Protein AF-X1NW02-F1 (afdb_monomer_lite)

Secondary structure (DSSP, 8-state):
-EEEETTHHHHHHHH-HHHHHHHHHHHHHHHHHHS-TT-EEEE-SSSEEEEE--S--HHHHHHHHHHHHHHHHTS--EETTEE----EEEEE----SSS-S-HHHHHHHHHHHHHHHHHTTSSSEEEGGGS-TTTTSSSHHHHHHHHHHHHHHHHHHHHHHHHHHHHHHHHHHHHTT-HHHHHHHHHHHHHHHHHHHHHHHHTT----

Sequence (208 aa):
MMFDIDHFKNVNDNYGHLSGDKVLQQVGKILNENIYPLDVAARYGGEEFVVLVPGMPVEIAGQRAEKLRQILDNYNWEIANQPISVTCSVGVTVFDGSDTTDPYELIRRADNALYAAKHRGRNRVVLYDQLDPDEHVQEHQNENFHELQTKISSLASRIKIQTIGTITAFAKAIAAKDSYLARHAENVRVYVTEIAKADRGLAGSGRT

Structure (mmCIF, N/CA/C/O backbone):
data_AF-X1NW02-F1
#
_entry.id   AF-X1NW02-F1
#
loop_
_atom_site.group_PDB
_atom_site.id
_atom_site.type_symbol
_atom_site.label_atom_id
_atom_site.label_alt_id
_atom_site.label_comp_id
_atom_site.label_asym_id
_atom_site.label_entity_id
_atom_site.label_seq_id
_atom_site.pdbx_PDB_ins_code
_atom_site.Cartn_x
_atom_site.Cartn_y
_atom_site.Cartn_z
_atom_site.occupancy
_atom_site.B_iso_or_equiv
_atom_site.auth_seq_id
_atom_site.auth_comp_id
_atom_site.auth_asym_id
_atom_site.auth_atom_id
_atom_site.pdbx_PDB_model_num
ATOM 1 N N . MET A 1 1 ? 5.527 -2.442 -6.609 1.00 91.56 1 MET A N 1
ATOM 2 C CA . MET A 1 1 ? 4.060 -2.437 -6.404 1.00 91.56 1 MET A CA 1
ATOM 3 C C . MET A 1 1 ? 3.705 -1.353 -5.404 1.00 91.56 1 MET A C 1
ATOM 5 O O . MET A 1 1 ? 4.452 -1.176 -4.447 1.00 91.56 1 MET A O 1
ATOM 9 N N . MET A 1 2 ? 2.624 -0.620 -5.656 1.00 93.31 2 MET A N 1
ATOM 10 C CA . MET A 1 2 ? 2.152 0.494 -4.836 1.00 93.31 2 MET A CA 1
ATOM 11 C C . MET A 1 2 ? 0.771 0.174 -4.275 1.00 93.31 2 MET A C 1
ATOM 13 O O . MET A 1 2 ? -0.104 -0.262 -5.012 1.00 93.31 2 MET A O 1
ATOM 17 N N . PHE A 1 3 ? 0.612 0.354 -2.973 1.00 96.75 3 PHE A N 1
ATOM 18 C CA . PHE A 1 3 ? -0.579 0.070 -2.188 1.00 96.75 3 PHE A CA 1
ATOM 19 C C . PHE A 1 3 ? -1.131 1.378 -1.644 1.00 96.75 3 PHE A C 1
ATOM 21 O O . PHE A 1 3 ? -0.362 2.209 -1.163 1.00 96.75 3 PHE A O 1
ATOM 28 N N . ASP A 1 4 ? -2.448 1.500 -1.615 1.00 97.50 4 ASP A N 1
ATOM 29 C CA . ASP A 1 4 ? -3.144 2.590 -0.943 1.00 97.50 4 ASP A CA 1
ATOM 30 C C . ASP A 1 4 ? -4.348 2.042 -0.182 1.00 97.50 4 ASP A C 1
ATOM 32 O O . ASP A 1 4 ? -5.069 1.170 -0.679 1.00 97.50 4 ASP A O 1
ATOM 36 N N . ILE A 1 5 ? -4.510 2.504 1.058 1.00 97.81 5 ILE A N 1
ATOM 37 C CA . ILE A 1 5 ? -5.591 2.062 1.935 1.00 97.81 5 ILE A CA 1
ATOM 38 C C . ILE A 1 5 ? -6.901 2.710 1.488 1.00 97.81 5 ILE A C 1
ATOM 40 O O . ILE A 1 5 ? -7.101 3.921 1.595 1.00 97.81 5 ILE A O 1
ATOM 44 N N . ASP A 1 6 ? -7.849 1.874 1.079 1.00 97.25 6 ASP A N 1
ATOM 45 C CA . ASP A 1 6 ? -9.124 2.328 0.557 1.00 97.25 6 ASP A CA 1
ATOM 46 C C . ASP A 1 6 ? -9.931 3.050 1.641 1.00 97.25 6 ASP A C 1
ATOM 48 O O . ASP A 1 6 ? -10.154 2.544 2.743 1.00 97.25 6 ASP A O 1
ATOM 52 N N . HIS A 1 7 ? -10.414 4.248 1.304 1.00 95.62 7 HIS A N 1
ATOM 53 C CA . HIS A 1 7 ? -11.250 5.065 2.184 1.00 95.62 7 HIS A CA 1
ATOM 54 C C . HIS A 1 7 ? -10.606 5.387 3.548 1.00 95.62 7 HIS A C 1
ATOM 56 O O . HIS A 1 7 ? -11.323 5.588 4.530 1.00 95.62 7 HIS A O 1
ATOM 62 N N . PHE A 1 8 ? -9.275 5.507 3.630 1.00 95.75 8 PHE A N 1
ATOM 63 C CA . PHE A 1 8 ? -8.582 5.787 4.894 1.00 95.75 8 PHE A CA 1
ATOM 64 C C . PHE A 1 8 ? -9.053 7.077 5.584 1.00 95.75 8 PHE A C 1
ATOM 66 O O . PHE A 1 8 ? -9.170 7.135 6.811 1.00 95.75 8 PHE A O 1
ATOM 73 N N . LYS A 1 9 ? -9.431 8.102 4.810 1.00 91.88 9 LYS A N 1
ATOM 74 C CA . LYS A 1 9 ? -10.081 9.301 5.354 1.00 91.88 9 LYS A CA 1
ATOM 75 C C . LYS A 1 9 ? -11.335 8.972 6.176 1.00 91.88 9 LYS A C 1
ATOM 77 O O . LYS A 1 9 ? -11.488 9.520 7.259 1.00 91.88 9 LYS A O 1
ATOM 82 N N . ASN A 1 10 ? -12.176 8.036 5.731 1.00 93.75 10 ASN A N 1
ATOM 83 C CA . ASN A 1 10 ? -13.371 7.630 6.478 1.00 93.75 10 ASN A CA 1
ATOM 84 C C . ASN A 1 10 ? -13.003 6.970 7.813 1.00 93.75 10 ASN A C 1
ATOM 86 O O . ASN A 1 10 ? -13.714 7.145 8.799 1.00 93.75 10 ASN A O 1
ATOM 90 N N . VAL A 1 11 ? -11.886 6.237 7.872 1.00 93.19 11 VAL A N 1
ATOM 91 C CA . VAL A 1 11 ? -11.376 5.685 9.135 1.00 93.19 11 VAL A CA 1
ATOM 92 C C . VAL A 1 11 ? -11.002 6.821 10.092 1.00 93.19 11 VAL A C 1
ATOM 94 O O . VAL A 1 11 ? -11.404 6.805 11.254 1.00 93.19 11 VAL A O 1
ATOM 97 N N . ASN A 1 12 ? -10.288 7.838 9.606 1.00 91.81 12 ASN A N 1
ATOM 98 C CA . ASN A 1 12 ? -9.934 9.006 10.417 1.00 91.81 12 ASN A CA 1
ATOM 99 C C . ASN A 1 12 ? -11.160 9.808 10.861 1.00 91.81 12 ASN A C 1
ATOM 101 O O . ASN A 1 12 ? -11.239 10.193 12.026 1.00 91.81 12 ASN A O 1
ATOM 105 N N . ASP A 1 13 ? -12.108 10.042 9.959 1.00 94.44 13 ASP A N 1
ATOM 106 C CA . ASP A 1 13 ? -13.289 10.860 10.229 1.00 94.44 13 ASP A CA 1
ATOM 107 C C . ASP A 1 13 ? -14.228 10.170 11.238 1.00 94.44 13 ASP A C 1
ATOM 109 O O . ASP A 1 13 ? -14.788 10.834 12.109 1.00 94.44 13 ASP A O 1
ATOM 113 N N . ASN A 1 14 ? -14.347 8.836 11.184 1.00 93.75 14 ASN A N 1
ATOM 114 C CA . ASN A 1 14 ? -15.226 8.068 12.075 1.00 93.75 14 ASN A CA 1
ATOM 115 C C . ASN A 1 14 ? -14.577 7.688 13.416 1.00 93.75 14 ASN A C 1
ATOM 117 O O . ASN A 1 14 ? -15.273 7.605 14.427 1.00 93.75 14 ASN A O 1
ATOM 121 N N . TYR A 1 15 ? -13.262 7.440 13.441 1.00 93.25 15 TYR A N 1
ATOM 122 C CA . TYR A 1 15 ? -12.576 6.872 14.613 1.00 93.25 15 TYR A CA 1
ATOM 123 C C . TYR A 1 15 ? -11.425 7.734 15.152 1.00 93.25 15 TYR A C 1
ATOM 125 O O . TYR A 1 15 ? -10.808 7.384 16.163 1.00 93.25 15 TYR A O 1
ATOM 133 N N . GLY A 1 16 ? -11.131 8.863 14.507 1.00 93.44 16 GLY A N 1
ATOM 134 C CA . GLY A 1 16 ? -10.068 9.793 14.873 1.00 93.44 16 GLY A CA 1
ATOM 135 C C . GLY A 1 16 ? -8.675 9.382 14.381 1.00 93.44 16 GLY A C 1
ATOM 136 O O . GLY A 1 16 ? -8.376 8.211 14.153 1.00 93.44 16 GLY A O 1
ATOM 137 N N . HIS A 1 17 ? -7.776 10.365 14.284 1.00 93.19 17 HIS A N 1
ATOM 138 C CA . HIS A 1 17 ? -6.418 10.171 13.756 1.00 93.19 17 HIS A CA 1
ATOM 139 C C . HIS A 1 17 ? -5.574 9.147 14.524 1.00 93.19 17 HIS A C 1
ATOM 141 O O . HIS A 1 17 ? -4.812 8.411 13.911 1.00 93.19 17 HIS A O 1
ATOM 147 N N . LEU A 1 18 ? -5.744 9.029 15.847 1.00 92.25 18 LEU A N 1
ATOM 148 C CA . LEU A 1 18 ? -5.035 8.010 16.635 1.00 92.25 18 LEU A CA 1
ATOM 149 C C . LEU A 1 18 ? -5.409 6.583 16.209 1.00 92.25 18 LEU A C 1
ATOM 151 O O . LEU A 1 18 ? -4.597 5.665 16.313 1.00 92.25 18 LEU A O 1
ATOM 155 N N . SER A 1 19 ? -6.643 6.390 15.752 1.00 93.56 19 SER A N 1
ATOM 156 C CA . SER A 1 19 ? -7.126 5.113 15.234 1.00 93.56 19 SER A CA 1
ATOM 157 C C . SER A 1 19 ? -6.591 4.861 13.825 1.00 93.56 19 SER A C 1
ATOM 159 O O . SER A 1 19 ? -6.129 3.758 13.542 1.00 93.56 19 SER A O 1
ATOM 161 N N . GLY A 1 20 ? -6.552 5.895 12.979 1.00 94.62 20 GLY A N 1
ATOM 162 C CA . GLY A 1 20 ? -5.877 5.834 11.682 1.00 94.62 20 GLY A CA 1
ATOM 163 C C . GLY A 1 20 ? -4.392 5.477 11.804 1.00 94.62 20 GLY A C 1
ATOM 164 O O . GLY A 1 20 ? -3.911 4.604 11.086 1.00 94.62 20 GLY A O 1
ATOM 165 N N . ASP A 1 21 ? -3.676 6.061 12.766 1.00 95.31 21 ASP A N 1
ATOM 166 C CA . ASP A 1 21 ? -2.268 5.740 13.031 1.00 95.31 21 ASP A CA 1
ATOM 167 C C . ASP A 1 21 ? -2.069 4.264 13.395 1.00 95.31 21 ASP A C 1
ATOM 169 O O . ASP A 1 21 ? -1.121 3.632 12.925 1.00 95.31 21 ASP A O 1
ATOM 173 N N . LYS A 1 22 ? -2.980 3.682 14.188 1.00 95.50 22 LYS A N 1
ATOM 174 C CA . LYS A 1 22 ? -2.953 2.246 14.507 1.00 95.50 22 LYS A CA 1
ATOM 175 C C . LYS A 1 22 ? -3.164 1.385 13.267 1.00 95.50 22 LYS A C 1
ATOM 177 O O . LYS A 1 22 ? -2.459 0.392 13.103 1.00 95.50 22 LYS A O 1
ATOM 182 N N . VAL A 1 23 ? -4.090 1.773 12.388 1.00 96.56 23 VAL A N 1
ATOM 183 C CA . VAL A 1 23 ? -4.302 1.077 11.112 1.00 96.56 23 VAL A CA 1
ATOM 184 C C . VAL A 1 23 ? -3.028 1.119 10.275 1.00 96.56 23 VAL A C 1
ATOM 186 O O . VAL A 1 23 ? -2.551 0.070 9.860 1.00 96.56 23 VAL A O 1
ATOM 189 N N . LEU A 1 24 ? -2.406 2.288 10.109 1.00 97.12 24 LEU A N 1
ATOM 190 C CA . LEU A 1 24 ? -1.163 2.436 9.344 1.00 97.12 24 LEU A CA 1
ATOM 191 C C . LEU A 1 24 ? -0.010 1.597 9.910 1.00 97.12 24 LEU A C 1
ATOM 193 O O . LEU A 1 24 ? 0.722 0.960 9.153 1.00 97.12 24 LEU A O 1
ATOM 197 N N . GLN A 1 25 ? 0.152 1.581 11.236 1.00 96.56 25 GLN A N 1
ATOM 198 C CA . GLN A 1 25 ? 1.153 0.746 11.906 1.00 96.56 25 GLN A CA 1
ATOM 199 C C . GLN A 1 25 ? 0.907 -0.739 11.640 1.00 96.56 25 GLN A C 1
ATOM 201 O O . GLN A 1 25 ? 1.844 -1.478 11.335 1.00 96.56 25 GLN A O 1
ATOM 206 N N . GLN A 1 26 ? -0.352 -1.170 11.722 1.00 97.75 26 GLN A N 1
ATOM 207 C CA . GLN A 1 26 ? -0.719 -2.562 11.521 1.00 97.75 26 GLN A CA 1
ATOM 208 C C . GLN A 1 26 ? -0.597 -2.984 10.051 1.00 97.75 26 GLN A C 1
ATOM 210 O O . GLN A 1 26 ? -0.076 -4.064 9.791 1.00 97.75 26 GLN A O 1
ATOM 215 N N . VAL A 1 27 ? -0.970 -2.131 9.091 1.00 97.69 27 VAL A N 1
ATOM 216 C CA . VAL A 1 27 ? -0.716 -2.363 7.657 1.00 97.69 27 VAL A CA 1
ATOM 217 C C . VAL A 1 27 ? 0.780 -2.530 7.409 1.00 97.69 27 VAL A C 1
ATOM 219 O O . VAL A 1 27 ? 1.195 -3.524 6.817 1.00 97.69 27 VAL A O 1
ATOM 222 N N . GLY A 1 28 ? 1.606 -1.609 7.916 1.00 95.50 28 GLY A N 1
ATOM 223 C CA . GLY A 1 28 ? 3.060 -1.695 7.772 1.00 95.50 28 GLY A CA 1
ATOM 224 C C . GLY A 1 28 ? 3.633 -2.990 8.353 1.00 95.50 28 GLY A C 1
ATOM 225 O O . GLY A 1 28 ? 4.467 -3.634 7.718 1.00 95.50 28 GLY A O 1
ATOM 226 N N . LYS A 1 29 ? 3.142 -3.414 9.524 1.00 97.44 29 LYS A N 1
ATOM 227 C CA . LYS A 1 29 ? 3.520 -4.686 10.150 1.00 97.44 29 LYS A CA 1
ATOM 228 C C . LYS A 1 29 ? 3.118 -5.888 9.292 1.00 97.44 29 LYS A C 1
ATOM 230 O O . LYS A 1 29 ? 3.966 -6.730 9.019 1.00 97.44 29 LYS A O 1
ATOM 235 N N . ILE A 1 30 ? 1.866 -5.941 8.836 1.00 97.56 30 ILE A N 1
ATOM 236 C CA . ILE A 1 30 ? 1.350 -7.025 7.989 1.00 97.56 30 ILE A CA 1
ATOM 237 C C . ILE A 1 30 ? 2.175 -7.137 6.708 1.00 97.56 30 ILE A C 1
ATOM 239 O O . ILE A 1 30 ? 2.604 -8.235 6.361 1.00 97.56 30 ILE A O 1
ATOM 243 N N . LEU A 1 31 ? 2.436 -6.022 6.023 1.00 95.69 31 LEU A N 1
ATOM 244 C CA . LEU A 1 31 ? 3.259 -6.030 4.817 1.00 95.69 31 LEU A CA 1
ATOM 245 C C . LEU A 1 31 ? 4.664 -6.556 5.126 1.00 95.69 31 LEU A C 1
ATOM 247 O O . LEU A 1 31 ? 5.124 -7.475 4.459 1.00 95.69 31 LEU A O 1
ATOM 251 N N . ASN A 1 32 ? 5.310 -6.045 6.174 1.00 94.31 32 ASN A N 1
ATOM 252 C CA . ASN A 1 32 ? 6.666 -6.448 6.541 1.00 94.31 32 ASN A CA 1
ATOM 253 C C . ASN A 1 32 ? 6.778 -7.932 6.953 1.00 94.31 32 ASN A C 1
ATOM 255 O O . ASN A 1 32 ? 7.787 -8.570 6.677 1.00 94.31 32 ASN A O 1
ATOM 259 N N . GLU A 1 33 ? 5.750 -8.498 7.589 1.00 96.75 33 GLU A N 1
ATOM 260 C CA . GLU A 1 33 ? 5.712 -9.915 7.989 1.00 96.75 33 GLU A CA 1
ATOM 261 C C . GLU A 1 33 ? 5.416 -10.873 6.822 1.00 96.75 33 GLU A C 1
ATOM 263 O O . GLU A 1 33 ? 5.670 -12.071 6.936 1.00 96.75 33 GLU A O 1
ATOM 268 N N . ASN A 1 34 ? 4.888 -10.365 5.702 1.00 96.38 34 ASN A N 1
ATOM 269 C CA . ASN A 1 34 ? 4.436 -11.180 4.568 1.00 96.38 34 ASN A CA 1
ATOM 270 C C . ASN A 1 34 ? 5.262 -10.992 3.284 1.00 96.38 34 ASN A C 1
ATOM 272 O O . ASN A 1 34 ? 4.926 -11.562 2.239 1.00 96.38 34 ASN A O 1
ATOM 276 N N . ILE A 1 35 ? 6.352 -10.230 3.354 1.00 91.12 35 ILE A N 1
ATOM 277 C CA . ILE A 1 35 ? 7.350 -10.114 2.286 1.00 91.12 35 ILE A CA 1
ATOM 278 C C . ILE A 1 35 ? 8.538 -11.062 2.522 1.00 91.12 35 ILE A C 1
ATOM 280 O O . ILE A 1 35 ? 8.739 -11.583 3.618 1.00 91.12 35 ILE A O 1
ATOM 284 N N . TYR A 1 36 ? 9.325 -11.327 1.479 1.00 88.12 36 TYR A N 1
ATOM 285 C CA . TYR A 1 36 ? 10.548 -12.127 1.573 1.00 88.12 36 TYR A CA 1
ATOM 286 C C . TYR A 1 36 ? 11.739 -11.282 2.048 1.00 88.12 36 TYR A C 1
ATOM 288 O O . TYR A 1 36 ? 11.722 -10.065 1.892 1.00 88.12 36 TYR A O 1
ATOM 296 N N . PRO A 1 37 ? 12.826 -11.910 2.543 1.00 84.06 37 PRO A N 1
ATOM 297 C CA . PRO A 1 37 ? 14.004 -11.188 3.038 1.00 84.06 37 PRO A CA 1
ATOM 298 C C . PRO A 1 37 ? 14.691 -10.245 2.037 1.00 84.06 37 PRO A C 1
ATOM 300 O O . PRO A 1 37 ? 15.409 -9.345 2.457 1.00 84.06 37 PRO A O 1
ATOM 303 N N . LEU A 1 38 ? 14.524 -10.474 0.729 1.00 79.94 38 LEU A N 1
ATOM 304 C CA . LEU A 1 38 ? 15.096 -9.633 -0.333 1.00 79.94 38 LEU A CA 1
ATOM 305 C C . LEU A 1 38 ? 14.139 -8.541 -0.823 1.00 79.94 38 LEU A C 1
ATOM 307 O O . LEU A 1 38 ? 14.540 -7.691 -1.616 1.00 79.94 38 LEU A O 1
ATOM 311 N N . ASP A 1 39 ? 12.884 -8.578 -0.386 1.00 83.94 39 ASP A N 1
ATOM 312 C CA . ASP A 1 39 ? 11.918 -7.543 -0.710 1.00 83.94 39 ASP A CA 1
ATOM 313 C C . ASP A 1 39 ? 12.107 -6.347 0.228 1.00 83.94 39 ASP A C 1
ATOM 315 O O . ASP A 1 39 ? 12.600 -6.472 1.350 1.00 83.94 39 ASP A O 1
ATOM 319 N N . VAL A 1 40 ? 11.657 -5.175 -0.212 1.00 83.12 40 VAL A N 1
ATOM 320 C CA . VAL A 1 40 ? 11.688 -3.955 0.601 1.00 83.12 40 VAL A CA 1
ATOM 321 C C . VAL A 1 40 ? 10.292 -3.366 0.658 1.00 83.12 40 VAL A C 1
ATOM 323 O O . VAL A 1 40 ? 9.748 -2.999 -0.379 1.00 83.12 40 VAL A O 1
ATOM 326 N N . ALA A 1 41 ? 9.726 -3.238 1.857 1.00 83.62 41 ALA A N 1
ATOM 327 C CA . ALA A 1 41 ? 8.502 -2.480 2.097 1.00 83.62 41 ALA A CA 1
ATOM 328 C C . ALA A 1 41 ? 8.832 -1.103 2.688 1.00 83.62 41 ALA A C 1
ATOM 330 O O . ALA A 1 41 ? 9.654 -0.982 3.596 1.00 83.62 41 ALA A O 1
ATOM 331 N N . ALA A 1 42 ? 8.167 -0.063 2.194 1.00 83.25 42 ALA A N 1
ATOM 332 C CA . ALA A 1 42 ? 8.308 1.302 2.679 1.00 83.25 42 ALA A CA 1
ATOM 333 C C . ALA A 1 42 ? 6.955 2.018 2.680 1.00 83.25 42 ALA A C 1
ATOM 335 O O . ALA A 1 42 ? 6.089 1.743 1.853 1.00 83.25 42 ALA A O 1
ATOM 336 N N . ARG A 1 43 ? 6.785 2.977 3.592 1.00 88.12 43 ARG A N 1
ATOM 337 C CA . ARG A 1 43 ? 5.669 3.925 3.545 1.00 88.12 43 ARG A CA 1
ATOM 338 C C . ARG A 1 43 ? 6.068 5.086 2.637 1.00 88.12 43 ARG A C 1
ATOM 340 O O . ARG A 1 43 ? 7.022 5.793 2.953 1.00 88.12 43 ARG A O 1
ATOM 347 N N . TYR A 1 44 ? 5.370 5.239 1.518 1.00 81.44 44 TYR A N 1
ATOM 348 C CA . TYR A 1 44 ? 5.669 6.257 0.509 1.00 81.44 44 TYR A CA 1
ATOM 349 C C . TYR A 1 44 ? 4.994 7.590 0.843 1.00 81.44 44 TYR A C 1
ATOM 351 O O . TYR A 1 44 ? 5.634 8.640 0.805 1.00 81.44 44 TYR A O 1
ATOM 359 N N . GLY A 1 45 ? 3.730 7.528 1.267 1.00 81.88 45 GLY A N 1
ATOM 360 C CA . GLY A 1 45 ? 2.902 8.697 1.540 1.00 81.88 45 GLY A CA 1
ATOM 361 C C . GLY A 1 45 ? 2.126 8.612 2.853 1.00 81.88 45 GLY A C 1
ATOM 362 O O . GLY A 1 45 ? 2.511 7.932 3.811 1.00 81.88 45 GLY A O 1
ATOM 363 N N . GLY A 1 46 ? 1.016 9.352 2.914 1.00 82.94 46 GLY A N 1
ATOM 364 C CA . GLY A 1 46 ? 0.135 9.388 4.084 1.00 82.94 46 GLY A CA 1
ATOM 365 C C . GLY A 1 46 ? -0.498 8.025 4.360 1.00 82.94 46 GLY A C 1
ATOM 366 O O . GLY A 1 46 ? -0.322 7.478 5.444 1.00 82.94 46 GLY A O 1
ATOM 367 N N . GLU A 1 47 ? -1.161 7.453 3.365 1.00 90.00 47 GLU A N 1
ATOM 368 C CA . GLU A 1 47 ? -1.838 6.147 3.431 1.00 90.00 47 GLU A CA 1
ATOM 369 C C . GLU A 1 47 ? -1.290 5.139 2.411 1.00 90.00 47 GLU A C 1
ATOM 371 O O . GLU A 1 47 ? -1.853 4.064 2.216 1.00 90.00 47 GLU A O 1
ATOM 376 N N . GLU A 1 48 ? -0.151 5.477 1.806 1.00 88.81 48 GLU A N 1
ATOM 377 C CA . GLU A 1 48 ? 0.434 4.761 0.678 1.00 88.81 48 GLU A CA 1
ATOM 378 C C . GLU A 1 48 ? 1.696 3.997 1.082 1.00 88.81 48 GLU A C 1
ATOM 380 O O . GLU A 1 48 ? 2.581 4.518 1.776 1.00 88.81 48 GLU A O 1
ATOM 385 N N . PHE A 1 49 ? 1.814 2.771 0.583 1.00 91.31 49 PHE A N 1
ATOM 386 C CA . PHE A 1 49 ? 2.954 1.889 0.799 1.00 91.31 49 PHE A CA 1
ATOM 387 C C . PHE A 1 49 ? 3.502 1.399 -0.534 1.00 91.31 49 PHE A C 1
ATOM 389 O O . PHE A 1 49 ? 2.766 1.139 -1.477 1.00 91.31 49 PHE A O 1
ATOM 396 N N . VAL A 1 50 ? 4.811 1.213 -0.606 1.00 90.56 50 VAL A N 1
ATOM 397 C CA . VAL A 1 50 ? 5.477 0.607 -1.755 1.00 90.56 50 VAL A CA 1
ATOM 398 C C . VAL A 1 50 ? 6.168 -0.658 -1.290 1.00 90.56 50 VAL A C 1
ATOM 400 O O . VAL A 1 50 ? 6.814 -0.675 -0.243 1.00 90.56 50 VAL A O 1
ATOM 403 N N . VAL A 1 51 ? 6.054 -1.713 -2.092 1.00 87.12 51 VAL A N 1
ATOM 404 C CA . VAL A 1 51 ? 6.873 -2.912 -1.941 1.00 87.12 51 VAL A CA 1
ATOM 405 C C . VAL A 1 51 ? 7.666 -3.139 -3.225 1.00 87.12 51 VAL A C 1
ATOM 407 O O . VAL A 1 51 ? 7.104 -3.238 -4.323 1.00 87.12 51 VAL A O 1
ATOM 410 N N . LEU A 1 52 ? 8.986 -3.190 -3.078 1.00 85.44 52 LEU A N 1
ATOM 411 C CA . LEU A 1 52 ? 9.942 -3.522 -4.125 1.00 85.44 52 LEU A CA 1
ATOM 412 C C . LEU A 1 52 ? 10.277 -5.002 -4.031 1.00 85.44 52 LEU A C 1
ATOM 414 O O . LEU A 1 52 ? 10.612 -5.505 -2.960 1.00 85.44 52 LEU A O 1
ATOM 418 N N . VAL A 1 53 ? 10.175 -5.683 -5.165 1.00 82.88 53 VAL A N 1
ATOM 419 C CA . VAL A 1 53 ? 10.323 -7.130 -5.250 1.00 82.88 53 VAL A CA 1
ATOM 420 C C . VAL A 1 53 ? 11.270 -7.455 -6.402 1.00 82.88 53 VAL A C 1
ATOM 422 O O . VAL A 1 53 ? 10.903 -7.233 -7.557 1.00 82.88 53 VAL A O 1
ATOM 425 N N . PRO A 1 54 ? 12.489 -7.941 -6.122 1.00 80.56 54 PRO A N 1
ATOM 426 C CA . PRO A 1 54 ? 13.465 -8.220 -7.163 1.00 80.56 54 PRO A CA 1
ATOM 427 C C . PRO A 1 54 ? 13.201 -9.554 -7.874 1.00 80.56 54 PRO A C 1
ATOM 429 O O . PRO A 1 54 ? 12.767 -10.533 -7.269 1.00 80.56 54 PRO A O 1
ATOM 432 N N . GLY A 1 55 ? 13.559 -9.602 -9.160 1.00 78.38 55 GLY A N 1
ATOM 433 C CA . GLY A 1 55 ? 13.817 -10.854 -9.876 1.00 78.38 55 GLY A CA 1
ATOM 434 C C . GLY A 1 55 ? 12.589 -11.698 -10.214 1.00 78.38 55 GLY A C 1
ATOM 435 O O . GLY A 1 55 ? 12.664 -12.921 -10.112 1.00 78.38 55 GLY A O 1
ATOM 436 N N . MET A 1 56 ? 11.471 -11.085 -10.619 1.00 80.81 56 MET A N 1
ATOM 437 C CA . MET A 1 56 ? 10.310 -11.849 -11.088 1.00 80.81 56 MET A CA 1
ATOM 438 C C . MET A 1 56 ? 9.519 -11.188 -12.223 1.00 80.81 56 MET A C 1
ATOM 440 O O . MET A 1 56 ? 9.489 -9.960 -12.296 1.00 80.81 56 MET A O 1
ATOM 444 N N . PRO A 1 57 ? 8.848 -11.998 -13.070 1.00 86.12 57 PRO A N 1
ATOM 445 C CA . PRO A 1 57 ? 7.920 -11.514 -14.093 1.00 86.12 57 PRO A CA 1
ATOM 446 C C . PRO A 1 57 ? 6.675 -10.832 -13.512 1.00 86.12 57 PRO A C 1
ATOM 448 O O . PRO A 1 57 ? 6.313 -11.046 -12.348 1.00 86.12 57 PRO A O 1
ATOM 451 N N . VAL A 1 58 ? 5.984 -10.060 -14.354 1.00 86.81 58 VAL A N 1
ATOM 452 C CA . VAL A 1 58 ? 4.816 -9.247 -13.976 1.00 86.81 58 VAL A CA 1
ATOM 453 C C . VAL A 1 58 ? 3.646 -10.082 -13.461 1.00 86.81 58 VAL A C 1
ATOM 455 O O . VAL A 1 58 ? 2.992 -9.691 -12.496 1.00 86.81 58 VAL A O 1
ATOM 458 N N . GLU A 1 59 ? 3.429 -11.278 -14.004 1.00 88.69 59 GLU A N 1
ATOM 459 C CA . GLU A 1 59 ? 2.354 -12.178 -13.579 1.00 88.69 59 GLU A CA 1
ATOM 460 C C . GLU A 1 59 ? 2.586 -12.674 -12.150 1.00 88.69 59 GLU A C 1
ATOM 462 O O . GLU A 1 59 ? 1.666 -12.702 -11.330 1.00 88.69 59 GLU A O 1
ATOM 467 N N . ILE A 1 60 ? 3.835 -13.025 -11.829 1.00 91.25 60 ILE A N 1
ATOM 468 C CA . ILE A 1 60 ? 4.221 -13.465 -10.486 1.00 91.25 60 ILE A CA 1
ATOM 469 C C . ILE A 1 60 ? 4.145 -12.288 -9.513 1.00 91.25 60 ILE A C 1
ATOM 471 O O . ILE A 1 60 ? 3.602 -12.439 -8.419 1.00 91.25 60 ILE A O 1
ATOM 475 N N . ALA A 1 61 ? 4.607 -11.101 -9.916 1.00 90.38 61 ALA A N 1
ATOM 476 C CA . ALA A 1 61 ? 4.460 -9.888 -9.114 1.00 90.38 61 ALA A CA 1
ATOM 477 C C . ALA A 1 61 ? 2.981 -9.583 -8.808 1.00 90.38 61 ALA A C 1
ATOM 479 O O . ALA A 1 61 ? 2.642 -9.274 -7.664 1.00 90.38 61 ALA A O 1
ATOM 480 N N . GLY A 1 62 ? 2.091 -9.754 -9.791 1.00 94.88 62 GLY A N 1
ATOM 481 C CA . GLY A 1 62 ? 0.642 -9.630 -9.631 1.00 94.88 62 GLY A CA 1
ATOM 482 C C . GLY A 1 62 ? 0.058 -10.610 -8.617 1.00 94.88 62 GLY A C 1
ATOM 483 O O . GLY A 1 62 ? -0.684 -10.208 -7.724 1.00 94.88 62 GLY A O 1
ATOM 484 N N . GLN A 1 63 ? 0.441 -11.886 -8.690 1.00 95.50 63 GLN A N 1
ATOM 485 C CA . GLN A 1 63 ? 0.009 -12.898 -7.717 1.00 95.50 63 GLN A CA 1
ATOM 486 C C . GLN A 1 63 ? 0.481 -12.570 -6.295 1.00 95.50 63 GLN A C 1
ATOM 488 O O . GLN A 1 63 ? -0.266 -12.749 -5.330 1.00 95.50 63 GLN A O 1
ATOM 493 N N . ARG A 1 64 ? 1.713 -12.065 -6.146 1.00 94.94 64 ARG A N 1
ATOM 494 C CA . ARG A 1 64 ? 2.238 -11.634 -4.842 1.00 94.94 64 ARG A CA 1
ATOM 495 C C . ARG A 1 64 ? 1.473 -10.436 -4.290 1.00 94.94 64 ARG A C 1
ATOM 497 O O . ARG A 1 64 ? 1.133 -10.439 -3.108 1.00 94.94 64 ARG A O 1
ATOM 504 N N . ALA A 1 65 ? 1.181 -9.451 -5.135 1.00 96.62 65 ALA A N 1
ATOM 505 C CA . ALA A 1 65 ? 0.359 -8.303 -4.772 1.00 96.62 65 ALA A CA 1
ATOM 506 C C . ALA A 1 65 ? -1.045 -8.737 -4.325 1.00 96.62 65 ALA A C 1
ATOM 508 O O . ALA A 1 65 ? -1.514 -8.291 -3.281 1.00 96.62 65 ALA A O 1
ATOM 509 N N . GLU A 1 66 ? -1.680 -9.663 -5.051 1.00 98.12 66 GLU A N 1
ATOM 510 C CA . GLU A 1 66 ? -3.023 -10.154 -4.718 1.00 98.12 66 GLU A CA 1
ATOM 511 C C . GLU A 1 66 ? -3.030 -10.911 -3.391 1.00 98.12 66 GLU A C 1
ATOM 513 O O . GLU A 1 66 ? -3.920 -10.707 -2.570 1.00 98.12 66 GLU A O 1
ATOM 518 N N . LYS A 1 67 ? -1.995 -11.711 -3.117 1.00 97.81 67 LYS A N 1
ATOM 519 C CA . LYS A 1 67 ? -1.838 -12.363 -1.814 1.00 97.81 67 LYS A CA 1
ATOM 520 C C . LYS A 1 67 ? -1.746 -11.341 -0.676 1.00 97.81 67 LYS A C 1
ATOM 522 O O . LYS A 1 67 ? -2.422 -11.502 0.335 1.00 97.81 67 LYS A O 1
ATOM 527 N N . LEU A 1 68 ? -0.925 -10.299 -0.824 1.00 97.81 68 LEU A N 1
ATOM 528 C CA . LEU A 1 68 ? -0.789 -9.245 0.190 1.00 97.81 68 LEU A CA 1
ATOM 529 C C . LEU A 1 68 ? -2.104 -8.481 0.391 1.00 97.81 68 LEU A C 1
ATOM 531 O O . LEU A 1 68 ? -2.507 -8.255 1.532 1.00 97.81 68 LEU A O 1
ATOM 535 N N . ARG A 1 69 ? -2.805 -8.156 -0.701 1.00 98.38 69 ARG A N 1
ATOM 536 C CA . ARG A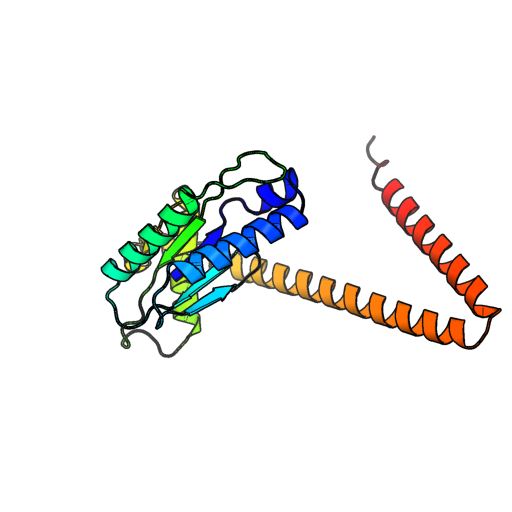 1 69 ? -4.129 -7.526 -0.659 1.00 98.38 69 ARG A CA 1
ATOM 537 C C . ARG A 1 69 ? -5.136 -8.390 0.100 1.00 98.38 69 ARG A C 1
ATOM 539 O O . ARG A 1 69 ? -5.800 -7.896 1.002 1.00 98.38 69 ARG A O 1
ATOM 546 N N . GLN A 1 70 ? -5.210 -9.683 -0.215 1.00 98.44 70 GLN A N 1
ATOM 547 C CA . GLN A 1 70 ? -6.102 -10.627 0.464 1.00 98.44 70 GLN A CA 1
ATOM 548 C C . GLN A 1 70 ? -5.781 -10.772 1.953 1.00 98.44 70 GLN A C 1
ATOM 550 O O . GLN A 1 70 ? -6.697 -10.947 2.750 1.00 98.44 70 GLN A O 1
ATOM 555 N N . ILE A 1 71 ? -4.509 -10.708 2.353 1.00 98.12 71 ILE A N 1
ATOM 556 C CA . ILE A 1 71 ? -4.136 -10.743 3.775 1.00 98.12 71 ILE A CA 1
ATOM 557 C C . ILE A 1 71 ? -4.674 -9.507 4.500 1.00 98.12 71 ILE A C 1
ATOM 559 O O . ILE A 1 71 ? -5.201 -9.643 5.600 1.00 98.12 71 ILE A O 1
ATOM 563 N N . LEU A 1 72 ? -4.566 -8.321 3.893 1.00 97.81 72 LEU A N 1
ATOM 564 C CA . LEU A 1 72 ? -5.104 -7.082 4.462 1.00 97.81 72 LEU A CA 1
ATOM 565 C C . LEU A 1 72 ? -6.639 -7.097 4.520 1.00 97.81 72 LEU A C 1
ATOM 567 O O . LEU A 1 72 ? -7.204 -6.745 5.550 1.00 97.81 72 LEU A O 1
ATOM 571 N N . ASP A 1 73 ? -7.293 -7.558 3.455 1.00 98.00 73 ASP A N 1
ATOM 572 C CA . ASP A 1 73 ? -8.755 -7.672 3.342 1.00 98.00 73 ASP A CA 1
ATOM 573 C C . ASP A 1 73 ? -9.346 -8.642 4.384 1.00 98.00 73 ASP A C 1
ATOM 575 O O . ASP A 1 73 ? -10.337 -8.346 5.044 1.00 98.00 73 ASP A O 1
ATOM 579 N N . ASN A 1 74 ? -8.683 -9.784 4.601 1.00 97.50 74 ASN A N 1
ATOM 580 C CA . ASN A 1 74 ? -9.110 -10.804 5.565 1.00 97.50 74 ASN A CA 1
ATOM 581 C C . ASN A 1 74 ? -8.583 -10.570 6.991 1.00 97.50 74 ASN A C 1
ATOM 583 O O . ASN A 1 74 ? -8.797 -11.410 7.869 1.00 97.50 74 ASN A O 1
ATOM 587 N N . TYR A 1 75 ? -7.853 -9.482 7.241 1.00 97.56 75 TYR A N 1
ATOM 588 C CA . TYR A 1 75 ? -7.364 -9.187 8.580 1.00 97.56 75 TYR A CA 1
ATOM 589 C C . TYR A 1 75 ? -8.531 -8.770 9.489 1.00 97.56 75 TYR A C 1
ATOM 591 O O . TYR A 1 75 ? -9.409 -8.000 9.103 1.00 97.56 75 TYR A O 1
ATOM 599 N N . ASN A 1 76 ? -8.532 -9.260 10.730 1.00 96.00 76 ASN A N 1
ATOM 600 C CA . ASN A 1 76 ? -9.545 -8.906 11.726 1.00 96.00 76 ASN A CA 1
ATOM 601 C C . ASN A 1 76 ? -9.261 -7.505 12.285 1.00 96.00 76 ASN A C 1
ATOM 603 O O . ASN A 1 76 ? -8.625 -7.351 13.330 1.00 96.00 76 ASN A O 1
ATOM 607 N N . TRP A 1 77 ? -9.694 -6.475 11.561 1.00 96.25 77 TRP A N 1
ATOM 608 C CA . TRP A 1 77 ? -9.523 -5.088 11.975 1.00 96.25 77 TRP A CA 1
ATOM 609 C C . TRP A 1 77 ? -10.469 -4.734 13.122 1.00 96.25 77 TRP A C 1
ATOM 611 O O . TRP A 1 77 ? -11.687 -4.857 13.006 1.00 96.25 77 TRP A O 1
ATOM 621 N N . GLU A 1 78 ? -9.903 -4.229 14.215 1.00 93.44 78 GLU A N 1
ATOM 622 C CA . GLU A 1 78 ? -10.652 -3.822 15.400 1.00 93.44 78 GLU A CA 1
ATOM 623 C C . GLU A 1 78 ? -10.157 -2.464 15.903 1.00 93.44 78 GLU A C 1
ATOM 625 O O . GLU A 1 78 ? -8.963 -2.258 16.140 1.00 93.44 78 GLU A O 1
ATOM 630 N N . ILE A 1 79 ? -11.085 -1.523 16.079 1.00 90.50 79 ILE A N 1
ATOM 631 C CA . ILE A 1 79 ? -10.817 -0.199 16.645 1.00 90.50 79 ILE A CA 1
ATOM 632 C C . ILE A 1 79 ? -11.844 0.072 17.736 1.00 90.50 79 ILE A C 1
ATOM 634 O O . ILE A 1 79 ? -13.041 -0.043 17.507 1.00 90.50 79 ILE A O 1
ATOM 638 N N . ALA A 1 80 ? -11.377 0.441 18.933 1.00 85.00 80 ALA A N 1
ATOM 639 C CA . ALA A 1 80 ? -12.240 0.714 20.089 1.00 85.00 80 ALA A CA 1
ATOM 640 C C . ALA A 1 80 ? -13.249 -0.420 20.383 1.00 85.00 80 ALA A C 1
ATOM 642 O O . ALA A 1 80 ? -14.400 -0.166 20.732 1.00 85.00 80 ALA A O 1
ATOM 643 N N . ASN A 1 81 ? -12.798 -1.670 20.247 1.00 87.19 81 ASN A N 1
ATOM 644 C CA . ASN A 1 81 ? -13.597 -2.889 20.390 1.00 87.19 81 ASN A CA 1
ATOM 645 C C . ASN A 1 81 ? -14.749 -3.035 19.379 1.00 87.19 81 ASN A C 1
ATOM 647 O O . ASN A 1 81 ? -15.742 -3.711 19.651 1.00 87.19 81 ASN A O 1
ATOM 651 N N . GLN A 1 82 ? -14.645 -2.371 18.225 1.00 90.62 82 GLN A N 1
ATOM 652 C CA . GLN A 1 82 ? -15.592 -2.498 17.125 1.00 90.62 82 GLN A CA 1
ATOM 653 C C . GLN A 1 82 ? -14.890 -3.062 15.887 1.00 90.62 82 GLN A C 1
ATOM 655 O O . GLN A 1 82 ? -13.826 -2.554 15.514 1.00 90.62 82 GLN A O 1
ATOM 660 N N . PRO A 1 83 ? -15.473 -4.085 15.236 1.00 94.06 83 PRO A N 1
ATOM 661 C CA . PRO A 1 83 ? -14.950 -4.585 13.978 1.00 94.06 83 PRO A CA 1
ATOM 662 C C . PRO A 1 83 ? -15.126 -3.523 12.893 1.00 94.06 83 PRO A C 1
ATOM 664 O O . PRO A 1 83 ? -16.190 -2.910 12.775 1.00 94.06 83 PRO A O 1
ATOM 667 N N . ILE A 1 84 ? -14.088 -3.327 12.088 1.00 95.12 84 ILE A N 1
ATOM 668 C CA . ILE A 1 84 ? -14.133 -2.464 10.905 1.00 95.12 84 ILE A CA 1
ATOM 669 C C . ILE A 1 84 ? -13.654 -3.242 9.679 1.00 95.12 84 ILE A C 1
ATOM 671 O O . ILE A 1 84 ? -13.058 -4.307 9.804 1.00 95.12 84 ILE A O 1
ATOM 675 N N . SER A 1 85 ? -13.902 -2.710 8.485 1.00 94.06 85 SER A N 1
ATOM 676 C CA . SER A 1 85 ? -13.315 -3.232 7.250 1.00 94.06 85 SER A CA 1
ATOM 677 C C . SER A 1 85 ? -12.271 -2.243 6.749 1.00 94.06 85 SER A C 1
ATOM 679 O O . SER A 1 85 ? -12.562 -1.054 6.604 1.00 94.06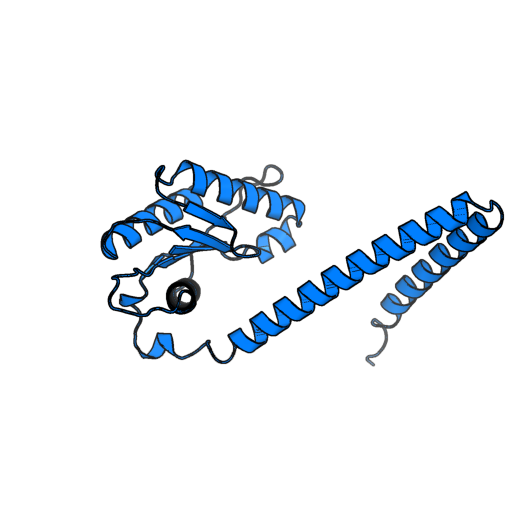 85 SER A O 1
ATOM 681 N N . VAL A 1 86 ? -11.056 -2.733 6.515 1.00 96.81 86 VAL A N 1
ATOM 682 C CA . VAL A 1 86 ? -9.973 -1.977 5.887 1.00 96.81 86 VAL A CA 1
ATOM 683 C C . VAL A 1 86 ? -9.482 -2.806 4.713 1.00 96.81 86 VAL A C 1
ATOM 685 O O . VAL A 1 86 ? -9.113 -3.966 4.870 1.00 96.81 86 VAL A O 1
ATOM 688 N N . THR A 1 87 ? -9.502 -2.198 3.535 1.00 98.31 87 THR A N 1
ATOM 689 C CA . THR A 1 87 ? -9.073 -2.814 2.278 1.00 98.31 87 THR A CA 1
ATOM 690 C C . THR A 1 87 ? -8.018 -1.936 1.621 1.00 98.31 87 THR A C 1
ATOM 692 O O . THR A 1 87 ? -7.750 -0.822 2.080 1.00 98.31 87 THR A O 1
ATOM 695 N N . CYS A 1 88 ? -7.367 -2.445 0.580 1.00 98.19 88 CYS A N 1
ATOM 696 C CA . CYS A 1 88 ? -6.413 -1.661 -0.187 1.00 98.19 88 CYS A CA 1
ATOM 697 C C . CYS A 1 88 ? -6.537 -1.927 -1.684 1.00 98.19 88 CYS A C 1
ATOM 699 O O . CYS A 1 88 ? -6.786 -3.056 -2.124 1.00 98.19 88 CYS A O 1
ATOM 701 N N . SER A 1 89 ? -6.251 -0.892 -2.461 1.00 98.44 89 SER A N 1
ATOM 702 C CA . SER A 1 89 ? -6.038 -0.987 -3.899 1.00 98.44 89 SER A CA 1
ATOM 703 C C . SER A 1 89 ? -4.541 -1.080 -4.184 1.00 98.44 89 SER A C 1
ATOM 705 O O . SER A 1 89 ? -3.731 -0.518 -3.444 1.00 98.44 89 SER A O 1
ATOM 707 N N . VAL A 1 90 ? -4.161 -1.817 -5.233 1.00 98.19 90 VAL A N 1
ATOM 708 C CA . VAL A 1 90 ? -2.751 -2.073 -5.553 1.00 98.19 90 VAL A CA 1
ATOM 709 C C . VAL A 1 90 ? -2.472 -1.890 -7.042 1.00 98.19 90 VAL A C 1
ATOM 711 O O . VAL A 1 90 ? -3.100 -2.531 -7.883 1.00 98.19 90 VAL A O 1
ATOM 714 N N . GLY A 1 91 ? -1.481 -1.062 -7.356 1.00 96.12 91 GLY A N 1
ATOM 715 C CA . GLY A 1 91 ? -0.900 -0.919 -8.687 1.00 96.12 91 GLY A CA 1
ATOM 716 C C . GLY A 1 91 ? 0.426 -1.667 -8.810 1.00 96.12 91 GLY A C 1
ATOM 717 O O . GLY A 1 91 ? 1.305 -1.577 -7.943 1.00 96.12 91 GLY A O 1
ATOM 718 N N . VAL A 1 92 ? 0.599 -2.427 -9.888 1.00 95.00 92 VAL A N 1
ATOM 719 C CA . VAL A 1 92 ? 1.797 -3.245 -10.116 1.00 95.00 92 VAL A CA 1
ATOM 720 C C . VAL A 1 92 ? 2.400 -2.920 -11.473 1.00 95.00 92 VAL A C 1
ATOM 722 O O . VAL A 1 92 ? 1.706 -2.827 -12.476 1.00 95.00 92 VAL A O 1
ATOM 725 N N . THR A 1 93 ? 3.718 -2.790 -11.502 1.00 89.62 93 THR A N 1
ATOM 726 C CA . THR A 1 93 ? 4.515 -2.617 -12.715 1.00 89.62 93 THR A CA 1
ATOM 727 C C . THR A 1 93 ? 5.848 -3.334 -12.517 1.00 89.62 93 THR A C 1
ATOM 729 O O . THR A 1 93 ? 6.258 -3.572 -11.371 1.00 89.62 93 THR A O 1
ATOM 732 N N . VAL A 1 94 ? 6.501 -3.693 -13.617 1.00 86.75 94 VAL A N 1
ATOM 733 C CA . VAL A 1 94 ? 7.806 -4.351 -13.632 1.00 86.75 94 VAL A CA 1
ATOM 734 C C . VAL A 1 94 ? 8.800 -3.489 -14.393 1.00 86.75 94 VAL A C 1
ATOM 736 O O . VAL A 1 94 ? 8.464 -2.832 -15.372 1.00 86.75 94 VAL A O 1
ATOM 739 N N . PHE A 1 95 ? 10.037 -3.498 -13.906 1.00 81.06 95 PHE A N 1
ATOM 740 C CA . PHE A 1 95 ? 11.178 -2.956 -14.619 1.00 81.06 95 PHE A CA 1
ATOM 741 C C . PHE A 1 95 ? 11.916 -4.108 -15.303 1.00 81.06 95 PHE A C 1
ATOM 743 O O . PHE A 1 95 ? 12.488 -4.962 -14.626 1.00 81.06 95 PHE A O 1
ATOM 750 N N . ASP A 1 96 ? 11.881 -4.140 -16.632 1.00 72.31 96 ASP A N 1
ATOM 751 C CA . ASP A 1 96 ? 12.490 -5.185 -17.463 1.00 72.31 96 ASP A CA 1
ATOM 752 C C . ASP A 1 96 ? 13.916 -4.834 -17.940 1.00 72.31 96 ASP A C 1
ATOM 754 O O . ASP A 1 96 ? 14.587 -5.647 -18.572 1.00 72.31 96 ASP A O 1
ATOM 758 N N . GLY A 1 97 ? 14.405 -3.636 -17.602 1.00 65.56 97 GLY A N 1
ATOM 759 C CA . GLY A 1 97 ? 15.721 -3.139 -18.002 1.00 65.56 97 GLY A CA 1
ATOM 760 C C . GLY A 1 97 ? 15.789 -2.551 -19.415 1.00 65.56 97 GLY A C 1
ATOM 761 O O . GLY A 1 97 ? 16.796 -1.917 -19.733 1.00 65.56 97 GLY A O 1
ATOM 762 N N . SER A 1 98 ? 14.749 -2.706 -20.241 1.00 63.72 98 SER A N 1
ATOM 763 C CA . SER A 1 98 ? 14.663 -2.124 -21.592 1.00 63.72 98 SER A CA 1
ATOM 764 C C . SER A 1 98 ? 14.030 -0.735 -21.609 1.00 63.72 98 SER A C 1
ATOM 766 O O . SER A 1 98 ? 14.233 0.020 -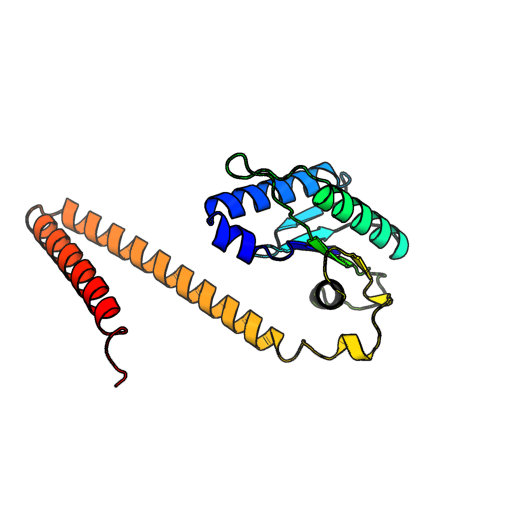22.559 1.00 63.72 98 SER A O 1
ATOM 768 N N . ASP A 1 99 ? 13.268 -0.403 -20.569 1.00 58.47 99 ASP A N 1
ATOM 769 C CA . ASP A 1 99 ? 12.146 0.516 -20.734 1.00 58.47 99 ASP A CA 1
ATOM 770 C C . ASP A 1 99 ? 12.380 1.984 -20.367 1.00 58.47 99 ASP A C 1
ATOM 772 O O . ASP A 1 99 ? 11.573 2.821 -20.767 1.00 58.47 99 ASP A O 1
ATOM 776 N N . THR A 1 100 ? 13.435 2.332 -19.621 1.00 56.56 100 THR A N 1
ATOM 777 C CA . THR A 1 100 ? 13.764 3.728 -19.247 1.00 56.56 100 THR A CA 1
ATOM 778 C C . THR A 1 100 ? 14.954 3.781 -18.280 1.00 56.56 100 THR A C 1
ATOM 780 O O . THR A 1 100 ? 15.172 2.856 -17.500 1.00 56.56 100 THR A O 1
ATOM 783 N N . THR A 1 101 ? 15.713 4.880 -18.278 1.00 57.62 101 THR A N 1
ATOM 784 C CA . THR A 1 101 ? 16.708 5.182 -17.228 1.00 57.62 101 THR A CA 1
ATOM 785 C C . THR A 1 101 ? 16.142 6.036 -16.093 1.00 57.62 101 THR A C 1
ATOM 787 O O . THR A 1 101 ? 16.855 6.285 -15.124 1.00 57.62 101 THR A O 1
ATOM 790 N N . ASP A 1 102 ? 14.907 6.530 -16.222 1.00 66.06 102 ASP A N 1
ATOM 791 C CA . ASP A 1 102 ? 14.268 7.408 -15.242 1.00 66.06 102 ASP A CA 1
ATOM 792 C C . ASP A 1 102 ? 13.547 6.596 -14.148 1.00 66.06 102 ASP A C 1
ATOM 794 O O . ASP A 1 102 ? 12.544 5.936 -14.437 1.00 66.06 102 ASP A O 1
ATOM 798 N N . PRO A 1 103 ? 13.996 6.661 -12.881 1.00 61.62 103 PRO A N 1
ATOM 799 C CA . PRO A 1 103 ? 13.321 5.999 -11.768 1.00 61.62 103 PRO A CA 1
ATOM 800 C C . PRO A 1 103 ? 11.883 6.485 -11.530 1.00 61.62 103 PRO A C 1
ATOM 802 O O . PRO A 1 103 ? 11.073 5.727 -10.994 1.00 61.62 103 PRO A O 1
ATOM 805 N N . TYR A 1 104 ? 11.546 7.724 -11.913 1.00 71.56 104 TYR A N 1
ATOM 806 C CA . TYR A 1 104 ? 10.202 8.279 -11.710 1.00 71.56 104 TYR A CA 1
ATOM 807 C C . TYR A 1 104 ? 9.154 7.633 -12.615 1.00 71.56 104 TYR A C 1
ATOM 809 O O . TYR A 1 104 ? 7.985 7.547 -12.242 1.00 71.56 104 TYR A O 1
ATOM 817 N N . GLU A 1 105 ? 9.568 7.110 -13.766 1.00 75.69 105 GLU A N 1
ATOM 818 C CA . GLU A 1 105 ? 8.665 6.442 -14.696 1.00 75.69 105 GLU A CA 1
ATOM 819 C C . GLU A 1 105 ? 8.059 5.174 -14.085 1.00 75.69 105 GLU A C 1
ATOM 821 O O . GLU A 1 105 ? 6.865 4.922 -14.229 1.00 75.69 105 GLU A O 1
ATOM 826 N N . LEU A 1 106 ? 8.845 4.401 -13.330 1.00 76.81 106 LEU A N 1
ATOM 827 C CA . LEU A 1 106 ? 8.344 3.195 -12.670 1.00 76.81 106 LEU A CA 1
ATOM 828 C C . LEU A 1 106 ? 7.296 3.528 -11.597 1.00 76.81 106 LEU A C 1
ATOM 830 O O . LEU A 1 106 ? 6.311 2.809 -11.442 1.00 76.81 106 LEU A O 1
ATOM 834 N N . ILE A 1 107 ? 7.482 4.637 -10.878 1.00 79.75 107 ILE A N 1
ATOM 835 C CA . ILE A 1 107 ? 6.497 5.124 -9.905 1.00 79.75 107 ILE A CA 1
ATOM 836 C C . ILE A 1 107 ? 5.218 5.531 -10.637 1.00 79.75 107 ILE A C 1
ATOM 838 O O . ILE A 1 107 ? 4.145 5.060 -10.275 1.00 79.75 107 ILE A O 1
ATOM 842 N N . ARG A 1 108 ? 5.337 6.309 -11.718 1.00 80.81 108 ARG A N 1
ATOM 843 C CA . ARG A 1 108 ? 4.204 6.761 -12.537 1.00 80.81 108 ARG A CA 1
ATOM 844 C C . ARG A 1 108 ? 3.369 5.600 -13.085 1.00 80.81 108 ARG A C 1
ATOM 846 O O . ARG A 1 108 ? 2.144 5.645 -13.061 1.00 80.81 108 ARG A O 1
ATOM 853 N N . ARG A 1 109 ? 4.021 4.533 -13.553 1.00 85.75 109 ARG A N 1
ATOM 854 C CA . ARG A 1 109 ? 3.339 3.315 -14.019 1.00 85.75 109 ARG A CA 1
ATOM 855 C C . ARG A 1 109 ? 2.593 2.609 -12.886 1.00 85.75 109 ARG A C 1
ATOM 857 O O . ARG A 1 109 ? 1.443 2.209 -13.060 1.00 85.75 109 ARG A O 1
ATOM 864 N N . ALA A 1 110 ? 3.227 2.464 -11.721 1.00 86.62 110 ALA A N 1
ATOM 865 C CA . ALA A 1 110 ? 2.570 1.886 -10.550 1.00 86.62 110 ALA A CA 1
ATOM 866 C C . ALA A 1 110 ? 1.352 2.717 -10.116 1.00 86.62 110 ALA A C 1
ATOM 868 O O . ALA A 1 110 ? 0.333 2.142 -9.742 1.00 86.62 110 ALA A O 1
ATOM 869 N N . ASP A 1 111 ? 1.461 4.040 -10.200 1.00 86.88 111 ASP A N 1
ATOM 870 C CA . ASP A 1 111 ? 0.416 4.992 -9.834 1.00 86.88 111 ASP A CA 1
ATOM 871 C C . ASP A 1 111 ? -0.785 4.927 -10.775 1.00 86.88 111 ASP A C 1
ATOM 873 O O . ASP A 1 111 ? -1.902 4.696 -10.328 1.00 86.88 111 ASP A O 1
ATOM 877 N N . ASN A 1 112 ? -0.553 4.942 -12.090 1.00 87.56 112 ASN A N 1
ATOM 878 C CA . ASN A 1 112 ? -1.607 4.736 -13.090 1.00 87.56 112 ASN A CA 1
ATOM 879 C C . ASN A 1 112 ? -2.374 3.424 -12.865 1.00 87.56 112 ASN A C 1
ATOM 881 O O . ASN A 1 112 ? -3.601 3.370 -12.963 1.00 87.56 112 ASN A O 1
ATOM 885 N N . ALA A 1 113 ? -1.656 2.346 -12.543 1.00 91.88 113 ALA A N 1
ATOM 886 C CA . ALA A 1 113 ? -2.283 1.066 -12.240 1.00 91.88 113 ALA A CA 1
ATOM 887 C C . ALA A 1 113 ? -3.093 1.123 -10.933 1.00 91.88 113 ALA A C 1
ATOM 889 O O . ALA A 1 113 ? -4.206 0.598 -10.865 1.00 91.88 113 ALA A O 1
ATOM 890 N N . LEU A 1 114 ? -2.572 1.788 -9.899 1.00 92.25 114 LEU A N 1
ATOM 891 C CA . LEU A 1 114 ? -3.271 1.981 -8.631 1.00 92.25 114 LEU A CA 1
ATOM 892 C C . LEU A 1 114 ? -4.540 2.824 -8.811 1.00 92.25 114 LEU A C 1
ATOM 894 O O . LEU A 1 114 ? -5.595 2.489 -8.269 1.00 92.25 114 LEU A O 1
ATOM 898 N N . TYR A 1 115 ? -4.455 3.877 -9.611 1.00 88.75 115 TYR A N 1
ATOM 899 C CA . TYR A 1 115 ? -5.580 4.708 -9.998 1.00 88.75 115 TYR A CA 1
ATOM 900 C C . TYR A 1 115 ? -6.689 3.877 -10.646 1.00 88.75 115 TYR A C 1
ATOM 902 O O . TYR A 1 115 ? -7.830 3.866 -10.172 1.00 88.75 115 TYR A O 1
ATOM 910 N N . ALA A 1 116 ? -6.342 3.090 -11.667 1.00 91.94 116 ALA A N 1
ATOM 911 C CA . ALA A 1 116 ? -7.283 2.187 -12.315 1.00 91.94 116 ALA A CA 1
ATOM 912 C C . ALA A 1 116 ? -7.887 1.184 -11.317 1.00 91.94 116 ALA A C 1
ATOM 914 O O . ALA A 1 116 ? -9.085 0.903 -11.372 1.00 91.94 116 ALA A O 1
ATOM 915 N N . ALA A 1 117 ? -7.108 0.685 -10.349 1.00 94.69 117 ALA A N 1
ATOM 916 C CA . ALA A 1 117 ? -7.627 -0.171 -9.284 1.00 94.69 117 ALA A CA 1
ATOM 917 C C . ALA A 1 117 ? -8.707 0.541 -8.447 1.00 94.69 117 ALA A C 1
ATOM 919 O O . ALA A 1 117 ? -9.778 -0.033 -8.211 1.00 94.69 117 ALA A O 1
ATOM 920 N N . LYS A 1 118 ? -8.485 1.807 -8.068 1.00 92.56 118 LYS A N 1
ATOM 921 C CA . LYS A 1 118 ? -9.477 2.614 -7.339 1.00 92.56 118 LYS A CA 1
ATOM 922 C C . LYS A 1 118 ? -10.727 2.889 -8.181 1.00 92.56 118 LYS A C 1
ATOM 924 O O . LYS A 1 118 ? -11.844 2.743 -7.677 1.00 92.56 118 LYS A O 1
ATOM 929 N N . HIS A 1 119 ? -10.560 3.222 -9.460 1.00 91.88 119 HIS A N 1
ATOM 930 C CA . HIS A 1 119 ? -11.664 3.526 -10.379 1.00 91.88 119 HIS A CA 1
ATOM 931 C C . HIS A 1 119 ? -12.512 2.310 -10.734 1.00 91.88 119 HIS A C 1
ATOM 933 O O . HIS A 1 119 ? -13.737 2.404 -10.808 1.00 91.88 119 HIS A O 1
ATOM 939 N N . ARG A 1 120 ? -11.890 1.138 -10.864 1.00 93.31 120 ARG A N 1
ATOM 940 C CA . ARG A 1 120 ? -12.585 -0.122 -11.154 1.00 93.31 120 ARG A CA 1
ATOM 941 C C . ARG A 1 120 ? -13.349 -0.681 -9.946 1.00 93.31 120 ARG A C 1
ATOM 943 O O . ARG A 1 120 ? -13.930 -1.756 -10.052 1.00 93.31 120 ARG A O 1
ATOM 950 N N . GLY A 1 121 ? -13.389 0.033 -8.819 1.00 94.62 121 GLY A N 1
ATOM 951 C CA . GLY A 1 121 ? -14.191 -0.322 -7.647 1.00 94.62 121 GLY A CA 1
ATOM 952 C C . GLY A 1 121 ? -13.385 -0.734 -6.420 1.00 94.62 121 GLY A C 1
ATOM 953 O O . GLY A 1 121 ? -13.961 -1.364 -5.538 1.00 94.62 121 GLY A O 1
ATOM 954 N N . ARG A 1 122 ? -12.093 -0.375 -6.353 1.00 97.75 122 ARG A N 1
ATOM 955 C CA . ARG A 1 122 ? -11.208 -0.599 -5.195 1.00 97.75 122 ARG A CA 1
ATOM 956 C C . ARG A 1 122 ? -11.016 -2.075 -4.834 1.00 97.75 122 ARG A C 1
ATOM 958 O O . ARG A 1 122 ? -11.435 -2.953 -5.599 1.00 97.75 122 ARG A O 1
ATOM 965 N N . ASN A 1 123 ? -10.320 -2.329 -3.721 1.00 98.25 123 ASN A N 1
ATOM 966 C CA . ASN A 1 123 ? -10.017 -3.646 -3.170 1.00 98.25 123 ASN A CA 1
ATOM 967 C C . ASN A 1 123 ? -9.541 -4.654 -4.229 1.00 98.25 123 ASN A C 1
ATOM 969 O O . ASN A 1 123 ? -10.061 -5.766 -4.343 1.00 98.25 123 ASN A O 1
ATOM 973 N N . ARG A 1 124 ? -8.577 -4.243 -5.059 1.00 98.31 124 ARG A N 1
ATOM 974 C CA . ARG A 1 124 ? -8.076 -5.055 -6.176 1.00 98.31 124 ARG A CA 1
ATOM 975 C C . ARG A 1 124 ? -6.649 -4.720 -6.560 1.00 98.31 124 ARG A C 1
ATOM 977 O O . ARG A 1 124 ? -6.135 -3.652 -6.233 1.00 98.31 124 ARG A O 1
ATOM 984 N N . VAL A 1 125 ? -6.064 -5.630 -7.324 1.00 98.19 125 VAL A N 1
ATOM 985 C CA . VAL A 1 125 ? -4.783 -5.447 -8.000 1.00 98.19 125 VAL A CA 1
ATOM 986 C C . VAL A 1 125 ? -5.027 -5.123 -9.468 1.00 98.19 125 VAL A C 1
ATOM 988 O O . VAL A 1 125 ? -5.863 -5.756 -10.113 1.00 98.19 125 VAL A O 1
ATOM 991 N N . VAL A 1 126 ? -4.275 -4.167 -10.004 1.00 96.38 126 VAL A N 1
ATOM 992 C CA . VAL A 1 126 ? -4.191 -3.908 -11.444 1.00 96.38 126 VAL A CA 1
ATOM 993 C C . VAL A 1 126 ? -2.724 -3.911 -11.864 1.00 96.38 126 VAL A C 1
ATOM 995 O O . VAL A 1 126 ? -1.867 -3.339 -11.186 1.00 96.38 126 VAL A O 1
ATOM 998 N N . LEU A 1 127 ? -2.434 -4.591 -12.972 1.00 95.00 127 LEU A N 1
ATOM 999 C CA . LEU A 1 127 ? -1.127 -4.555 -13.622 1.00 95.00 127 LEU A CA 1
ATOM 1000 C C . LEU A 1 127 ? -1.119 -3.410 -14.636 1.00 95.00 127 LEU A C 1
ATOM 1002 O O . LEU A 1 127 ? -2.067 -3.274 -15.405 1.00 95.00 127 LEU A O 1
ATOM 1006 N N . TYR A 1 128 ? -0.047 -2.623 -14.664 1.00 90.19 128 TYR A N 1
ATOM 1007 C CA . TYR A 1 128 ? 0.124 -1.536 -15.627 1.00 90.19 128 TYR A CA 1
ATOM 1008 C C . TYR A 1 128 ? -0.005 -2.027 -17.075 1.00 90.19 128 TYR A C 1
ATOM 1010 O O . TYR A 1 128 ? -0.715 -1.431 -17.874 1.00 90.19 128 TYR A O 1
ATOM 1018 N N . ASP A 1 129 ? 0.578 -3.185 -17.380 1.00 87.81 129 ASP A N 1
ATOM 1019 C CA . ASP A 1 129 ? 0.570 -3.781 -18.722 1.00 87.81 129 ASP A CA 1
ATOM 1020 C C . ASP A 1 129 ? -0.834 -4.227 -19.185 1.00 87.81 129 ASP A C 1
ATOM 1022 O O . ASP A 1 129 ? -1.024 -4.590 -20.343 1.00 87.81 129 ASP A O 1
ATOM 1026 N N . GLN A 1 130 ? -1.825 -4.220 -18.285 1.00 86.12 130 GLN A N 1
ATOM 1027 C CA . GLN A 1 130 ? -3.231 -4.539 -18.565 1.00 86.12 130 GLN A CA 1
ATOM 1028 C C . GLN A 1 130 ? -4.121 -3.292 -18.682 1.00 86.12 130 GLN A C 1
ATOM 1030 O O . GLN A 1 130 ? -5.345 -3.424 -18.777 1.00 86.12 130 GLN A O 1
ATOM 1035 N N . LEU A 1 131 ? -3.548 -2.092 -18.597 1.00 85.06 131 LEU A N 1
ATOM 1036 C CA . LEU A 1 131 ? -4.290 -0.853 -18.787 1.00 85.06 131 LEU A CA 1
ATOM 1037 C C . LEU A 1 131 ? -4.533 -0.609 -20.275 1.00 85.06 131 LEU A C 1
ATOM 1039 O O . LEU A 1 131 ? -3.635 -0.768 -21.105 1.00 85.06 131 LEU A O 1
ATOM 1043 N N . ASP A 1 132 ? -5.744 -0.172 -20.607 1.00 76.69 132 ASP A N 1
ATOM 1044 C CA . ASP A 1 132 ? -6.037 0.283 -21.960 1.00 76.69 132 ASP A CA 1
ATOM 1045 C C . ASP A 1 132 ? -5.303 1.610 -22.239 1.00 76.69 132 ASP A C 1
ATOM 1047 O O . ASP A 1 132 ? -5.122 2.427 -21.329 1.00 76.69 132 ASP A O 1
ATOM 1051 N N . PRO A 1 133 ? -4.893 1.891 -23.492 1.00 64.19 133 PRO A N 1
ATOM 1052 C CA . PRO A 1 133 ? -4.247 3.152 -23.870 1.00 64.19 133 PRO A CA 1
ATOM 1053 C C . PRO A 1 133 ? -5.002 4.402 -23.396 1.00 64.19 133 PRO A C 1
ATOM 1055 O O . PRO A 1 133 ? -4.372 5.388 -23.027 1.00 64.19 133 PRO A O 1
ATOM 1058 N N . ASP A 1 134 ? -6.333 4.341 -23.342 1.00 59.75 134 ASP A N 1
ATOM 1059 C CA . ASP A 1 134 ? -7.187 5.457 -22.928 1.00 59.75 134 ASP A CA 1
ATOM 1060 C C . ASP A 1 134 ? -7.208 5.678 -21.403 1.00 59.75 134 ASP A C 1
ATOM 1062 O O . ASP A 1 134 ? -7.384 6.811 -20.946 1.00 59.75 134 ASP A O 1
ATOM 1066 N N . GLU A 1 135 ? -6.965 4.633 -20.602 1.00 60.47 135 GLU A N 1
ATOM 1067 C CA . GLU A 1 135 ? -6.843 4.739 -19.139 1.00 60.47 135 GLU A CA 1
ATOM 1068 C C . GLU A 1 135 ? -5.493 5.349 -18.710 1.00 60.47 135 GLU A C 1
ATOM 1070 O O . GLU A 1 135 ? -5.373 5.861 -17.600 1.00 60.47 135 GLU A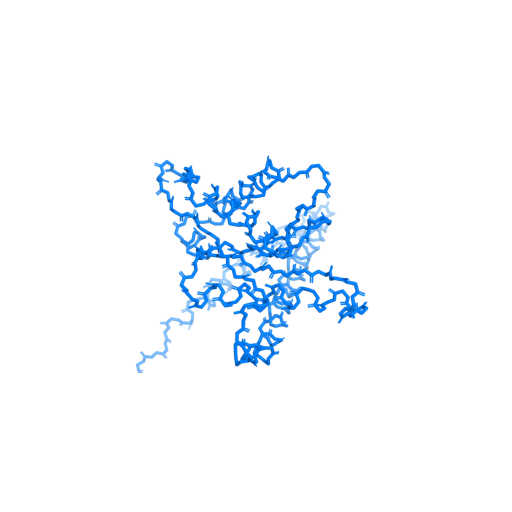 O 1
ATOM 1075 N N . HIS A 1 136 ? -4.489 5.375 -19.596 1.00 56.31 136 HIS A N 1
ATOM 1076 C CA . HIS A 1 136 ? -3.173 5.964 -19.318 1.00 56.31 136 HIS A CA 1
ATOM 1077 C C . HIS A 1 136 ? -3.159 7.507 -19.302 1.00 56.31 136 HIS A C 1
ATOM 1079 O O . HIS A 1 136 ? -2.175 8.109 -18.865 1.00 56.31 136 HIS A O 1
ATOM 1085 N N . VAL A 1 137 ? -4.201 8.163 -19.830 1.00 48.44 137 VAL A N 1
ATOM 1086 C CA . VAL A 1 137 ? -4.128 9.568 -20.283 1.00 48.44 137 VAL A CA 1
ATOM 1087 C C . VAL A 1 137 ? -4.831 10.565 -19.349 1.00 48.44 137 VAL A C 1
ATOM 1089 O O . VAL A 1 137 ? -4.549 11.760 -19.421 1.00 48.44 137 VAL A O 1
ATOM 1092 N N . GLN A 1 138 ? -5.722 10.131 -18.454 1.00 46.91 138 GLN A N 1
ATOM 1093 C CA . GLN A 1 138 ? -6.721 11.059 -17.903 1.00 46.91 138 GLN A CA 1
ATOM 1094 C C . GLN A 1 138 ? -6.320 11.863 -16.648 1.00 46.91 138 GLN A C 1
ATOM 1096 O O . GLN A 1 138 ? -6.924 12.915 -16.440 1.00 46.91 138 GLN A O 1
ATOM 1101 N N . GLU A 1 139 ? -5.291 11.489 -15.869 1.00 47.66 139 GLU A N 1
ATOM 1102 C CA . GLU A 1 139 ? -4.980 12.208 -14.610 1.00 47.66 139 GLU A CA 1
ATOM 1103 C C . GLU A 1 139 ? -3.618 12.911 -14.481 1.00 47.66 139 GLU A C 1
ATOM 1105 O O . GLU A 1 139 ? -3.522 13.847 -13.686 1.00 47.66 139 GLU A O 1
ATOM 1110 N N . HIS A 1 140 ? -2.625 12.652 -15.346 1.00 47.59 140 HIS A N 1
ATOM 1111 C CA . HIS A 1 140 ? -1.307 13.332 -15.268 1.00 47.59 140 HIS A CA 1
ATOM 1112 C C . HIS A 1 140 ? -1.371 14.871 -15.335 1.00 47.59 140 HIS A C 1
ATOM 1114 O O . HIS A 1 140 ? -0.446 15.562 -14.899 1.00 47.59 140 HIS A O 1
ATOM 1120 N N . GLN A 1 141 ? -2.459 15.430 -15.876 1.00 42.38 141 GLN A N 1
ATOM 1121 C CA . GLN A 1 141 ? -2.697 16.877 -15.904 1.00 42.38 141 GLN A CA 1
ATOM 1122 C C . GLN A 1 141 ? -3.378 17.418 -14.633 1.00 42.38 141 GLN A C 1
ATOM 1124 O O . GLN A 1 141 ? -3.130 18.566 -14.266 1.00 42.38 141 GLN A O 1
ATOM 1129 N N . ASN A 1 142 ? -4.189 16.617 -13.937 1.00 43.41 142 ASN A N 1
ATOM 1130 C CA . ASN A 1 142 ? -4.935 17.045 -12.747 1.00 43.41 142 ASN A CA 1
ATOM 1131 C C . ASN A 1 142 ? -4.181 16.740 -11.440 1.00 43.41 142 ASN A C 1
ATOM 1133 O O . ASN A 1 142 ? -4.207 17.550 -10.508 1.00 43.41 142 ASN A O 1
ATOM 1137 N N . GLU A 1 143 ? -3.447 15.629 -11.380 1.00 46.94 143 GLU A N 1
ATOM 1138 C CA . GLU A 1 143 ? -2.695 15.216 -10.192 1.00 46.94 143 GLU A CA 1
ATOM 1139 C C . GLU A 1 143 ? -1.441 16.051 -9.962 1.00 46.94 143 GLU A C 1
ATOM 1141 O O . GLU A 1 143 ? -1.171 16.402 -8.821 1.00 46.94 143 GLU A O 1
ATOM 1146 N N . ASN A 1 144 ? -0.746 16.511 -11.010 1.00 53.84 144 ASN A N 1
ATOM 1147 C CA . ASN A 1 144 ? 0.360 17.463 -10.840 1.00 53.84 144 ASN A CA 1
ATOM 1148 C C . ASN A 1 144 ? -0.082 18.705 -10.051 1.00 53.84 144 ASN A C 1
ATOM 1150 O O . ASN A 1 144 ? 0.669 19.227 -9.235 1.00 53.84 144 ASN A O 1
ATOM 1154 N N . PHE A 1 145 ? -1.318 19.174 -10.245 1.00 48.41 145 PHE A N 1
ATOM 1155 C CA . PHE A 1 145 ? -1.849 20.301 -9.484 1.00 48.41 145 PHE A CA 1
ATOM 1156 C C . PHE A 1 145 ? -2.244 19.901 -8.055 1.00 48.41 145 PHE A C 1
ATOM 1158 O O . PHE A 1 145 ? -1.977 20.655 -7.118 1.00 48.41 145 PHE A O 1
ATOM 1165 N N . HIS A 1 146 ? -2.846 18.723 -7.863 1.00 46.94 146 HIS A N 1
ATOM 1166 C CA . HIS A 1 146 ? -3.277 18.240 -6.547 1.00 46.94 146 HIS A CA 1
ATOM 1167 C C . HIS A 1 146 ? -2.108 17.809 -5.644 1.00 46.94 146 HIS A C 1
ATOM 1169 O O . HIS A 1 146 ? -2.082 18.128 -4.454 1.00 46.94 146 HIS A O 1
ATOM 1175 N N . GLU A 1 147 ? -1.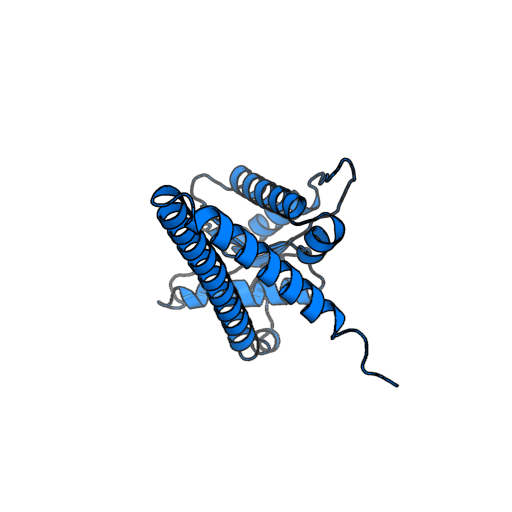095 17.157 -6.206 1.00 52.56 147 GLU A N 1
ATOM 1176 C CA . GLU A 1 147 ? 0.150 16.788 -5.539 1.00 52.56 147 GLU A CA 1
ATOM 1177 C C . GLU A 1 147 ? 0.946 18.047 -5.172 1.00 52.56 147 GLU A C 1
ATOM 1179 O O . GLU A 1 147 ? 1.430 18.167 -4.044 1.00 52.56 147 GLU A O 1
ATOM 1184 N N . LEU A 1 148 ? 1.007 19.047 -6.063 1.00 54.50 148 LEU A N 1
ATOM 1185 C CA . LEU A 1 148 ? 1.621 20.340 -5.753 1.00 54.50 148 LEU A CA 1
ATOM 1186 C C . LEU A 1 148 ? 0.836 21.090 -4.664 1.00 54.50 148 LEU A C 1
ATOM 1188 O O . LEU A 1 148 ? 1.447 21.617 -3.739 1.00 54.50 148 LEU A O 1
ATOM 1192 N N . GLN A 1 149 ? -0.502 21.086 -4.700 1.00 52.91 149 GLN A N 1
ATOM 1193 C CA . GLN A 1 149 ? -1.368 21.643 -3.646 1.00 52.91 149 GLN A CA 1
ATOM 1194 C C . GLN A 1 149 ? -1.150 20.951 -2.293 1.00 52.91 149 GLN A C 1
ATOM 1196 O O . GLN A 1 149 ? -1.055 21.617 -1.260 1.00 52.91 149 GLN A O 1
ATOM 1201 N N . THR A 1 150 ? -1.019 19.625 -2.289 1.00 53.22 150 THR A N 1
ATOM 1202 C CA . THR A 1 150 ? -0.809 18.813 -1.082 1.00 53.22 150 THR A CA 1
ATOM 1203 C C . THR A 1 150 ? 0.599 19.008 -0.520 1.00 53.22 150 THR A C 1
ATOM 1205 O O . THR A 1 150 ? 0.777 19.191 0.691 1.00 53.22 150 THR A O 1
ATOM 1208 N N . LYS A 1 151 ? 1.616 19.080 -1.388 1.00 59.25 151 LYS A N 1
ATOM 1209 C CA . LYS A 1 151 ? 2.988 19.447 -1.011 1.00 59.25 151 LYS A CA 1
ATOM 1210 C C . LYS A 1 151 ? 3.036 20.872 -0.462 1.00 59.25 151 LYS A C 1
ATOM 1212 O O . LYS A 1 151 ? 3.587 21.062 0.614 1.00 59.25 151 LYS A O 1
ATOM 1217 N N . ILE A 1 152 ? 2.391 21.850 -1.101 1.00 61.97 152 ILE A N 1
ATOM 1218 C CA . ILE A 1 152 ? 2.313 23.238 -0.613 1.00 61.97 152 ILE A CA 1
ATOM 1219 C C . ILE A 1 152 ? 1.593 23.313 0.741 1.00 61.97 152 ILE A C 1
ATOM 1221 O O . ILE A 1 152 ? 2.118 23.927 1.669 1.00 61.97 152 ILE A O 1
ATOM 1225 N N . SER A 1 153 ? 0.439 22.660 0.903 1.00 54.47 153 SER A N 1
ATOM 1226 C CA . SER A 1 153 ? -0.317 22.655 2.168 1.00 54.47 153 SER A CA 1
ATOM 1227 C C . SER A 1 153 ? 0.431 21.963 3.305 1.00 54.47 153 SER A C 1
ATOM 1229 O O . SER A 1 153 ? 0.426 22.446 4.443 1.00 54.47 153 SER A O 1
ATOM 1231 N N . SER A 1 154 ? 1.106 20.848 3.023 1.00 53.25 154 SER A N 1
ATOM 1232 C CA . SER A 1 154 ? 1.920 20.149 4.021 1.00 53.25 154 SER A CA 1
ATOM 1233 C C . SER A 1 154 ? 3.182 20.941 4.379 1.00 53.25 154 SER A C 1
ATOM 1235 O O . SER A 1 154 ? 3.523 21.020 5.560 1.00 53.25 154 SER A O 1
ATOM 1237 N N . LEU A 1 155 ? 3.824 21.612 3.413 1.00 64.25 155 LEU A N 1
ATOM 1238 C CA . LEU A 1 155 ? 4.942 22.527 3.659 1.00 64.25 155 LEU A CA 1
ATOM 1239 C C . LEU A 1 155 ? 4.496 23.722 4.513 1.00 64.25 155 LEU A C 1
ATOM 1241 O O . LEU A 1 155 ? 5.132 24.031 5.518 1.00 64.25 155 LEU A O 1
ATOM 1245 N N . ALA A 1 156 ? 3.363 24.341 4.175 1.00 51.03 156 ALA A N 1
ATOM 1246 C CA . ALA A 1 156 ? 2.772 25.438 4.936 1.00 51.03 156 ALA A CA 1
ATOM 1247 C C . ALA A 1 156 ? 2.417 25.013 6.370 1.00 51.03 156 ALA A C 1
ATOM 1249 O O . ALA A 1 156 ? 2.686 25.746 7.323 1.00 51.03 156 ALA A O 1
ATOM 1250 N N . SER A 1 157 ? 1.880 23.803 6.548 1.00 49.25 157 SER A N 1
ATOM 1251 C CA . SER A 1 157 ? 1.568 23.243 7.868 1.00 49.25 157 SER A CA 1
ATOM 1252 C C . SER A 1 157 ? 2.830 22.965 8.691 1.00 49.25 157 SER A C 1
ATOM 1254 O O . SER A 1 157 ? 2.872 23.301 9.875 1.00 49.25 157 SER A O 1
ATOM 1256 N N . ARG A 1 158 ? 3.890 22.426 8.072 1.00 61.41 158 ARG A N 1
ATOM 1257 C CA . ARG A 1 158 ? 5.193 22.208 8.725 1.00 61.41 158 ARG A CA 1
ATOM 1258 C C . ARG A 1 158 ? 5.846 23.523 9.141 1.00 61.41 158 ARG A C 1
ATOM 1260 O O . ARG A 1 158 ? 6.296 23.628 10.279 1.00 61.41 158 ARG A O 1
ATOM 1267 N N . ILE A 1 159 ? 5.826 24.535 8.270 1.00 52.62 159 ILE A N 1
ATOM 1268 C CA . ILE A 1 159 ? 6.315 25.884 8.586 1.00 52.62 159 ILE A CA 1
ATOM 1269 C C . ILE A 1 159 ? 5.528 26.447 9.771 1.00 52.62 159 ILE A C 1
ATOM 1271 O O . ILE A 1 159 ? 6.131 26.856 10.756 1.00 52.62 159 ILE A O 1
ATOM 1275 N N . LYS A 1 160 ? 4.191 26.375 9.747 1.00 47.84 160 LYS A N 1
ATOM 1276 C CA . LYS A 1 160 ? 3.336 26.869 10.837 1.00 47.84 160 LYS A CA 1
ATOM 1277 C C . LYS A 1 160 ? 3.644 26.194 12.180 1.00 47.84 160 LYS A C 1
ATOM 1279 O O . LYS A 1 160 ? 3.766 26.884 13.191 1.00 47.84 160 LYS A O 1
ATOM 1284 N N . ILE A 1 161 ? 3.812 24.870 12.196 1.00 50.47 161 ILE A N 1
ATOM 1285 C CA . ILE A 1 161 ? 4.170 24.105 13.404 1.00 50.47 161 ILE A CA 1
ATOM 1286 C C . ILE A 1 161 ? 5.563 24.504 13.910 1.00 50.47 161 ILE A C 1
ATOM 1288 O O . ILE A 1 161 ? 5.737 24.753 15.105 1.00 50.47 161 ILE A O 1
ATOM 1292 N N . GLN A 1 162 ? 6.543 24.623 13.012 1.00 53.62 162 GLN A N 1
ATOM 1293 C CA . GLN A 1 162 ? 7.912 24.981 13.373 1.00 53.62 162 GLN A CA 1
ATOM 1294 C C . GLN A 1 162 ? 8.000 26.413 13.917 1.00 53.62 162 GLN A C 1
ATOM 1296 O O . GLN A 1 162 ? 8.616 26.626 14.960 1.00 53.62 162 GLN A O 1
ATOM 1301 N N . THR A 1 163 ? 7.316 27.379 13.295 1.00 48.56 163 THR A N 1
ATOM 1302 C CA . THR A 1 163 ? 7.288 28.772 13.765 1.00 48.56 163 THR A CA 1
ATOM 1303 C C . THR A 1 163 ? 6.628 28.895 15.142 1.00 48.56 163 THR A C 1
ATOM 1305 O O . THR A 1 163 ? 7.148 29.608 15.999 1.00 48.56 163 THR A O 1
ATOM 1308 N N . ILE A 1 164 ? 5.537 28.165 15.411 1.00 55.31 164 ILE A N 1
ATOM 1309 C CA . ILE A 1 164 ? 4.893 28.148 16.739 1.00 55.31 164 ILE A CA 1
ATOM 1310 C C . ILE A 1 164 ? 5.831 27.550 17.793 1.00 55.31 164 ILE A C 1
ATOM 1312 O O . ILE A 1 164 ? 5.938 28.094 18.896 1.00 55.31 164 ILE A O 1
ATOM 1316 N N . GLY A 1 165 ? 6.539 26.468 17.461 1.00 49.84 165 GLY A N 1
ATOM 1317 C CA . GLY A 1 165 ? 7.530 25.860 18.348 1.00 49.84 165 GLY A CA 1
ATOM 1318 C C . GLY A 1 165 ? 8.655 26.832 18.712 1.00 49.84 165 GLY A C 1
ATOM 1319 O O . GLY A 1 165 ? 8.968 26.994 19.893 1.00 49.84 165 GLY A O 1
ATOM 1320 N N . THR A 1 166 ? 9.205 27.545 17.725 1.00 52.47 166 THR A N 1
ATOM 1321 C CA . THR A 1 166 ? 10.269 28.535 17.946 1.00 52.47 166 THR A CA 1
ATOM 1322 C C . THR A 1 166 ? 9.773 29.741 18.742 1.00 52.47 166 THR A C 1
ATOM 1324 O O . THR A 1 166 ? 10.431 30.126 19.706 1.00 52.47 166 THR A O 1
ATOM 1327 N N . ILE A 1 167 ? 8.596 30.297 18.422 1.00 57.09 167 ILE A N 1
ATOM 1328 C CA . ILE A 1 167 ? 7.993 31.407 19.184 1.00 57.09 167 ILE A CA 1
ATOM 1329 C C . ILE A 1 167 ? 7.740 30.989 20.636 1.00 57.09 167 ILE A C 1
ATOM 1331 O O . ILE A 1 167 ? 8.049 31.742 21.555 1.00 57.09 167 ILE A O 1
ATOM 1335 N N . THR A 1 168 ? 7.235 29.775 20.864 1.00 53.47 168 THR A N 1
ATOM 1336 C CA . THR A 1 168 ? 6.966 29.256 22.214 1.00 53.47 168 THR A CA 1
ATOM 1337 C C . THR A 1 168 ? 8.257 29.053 23.004 1.00 53.47 168 THR A C 1
ATOM 1339 O O . THR A 1 168 ? 8.322 29.409 24.181 1.00 53.47 168 THR A O 1
ATOM 1342 N N . ALA A 1 169 ? 9.299 28.505 22.374 1.00 52.16 169 ALA A N 1
ATOM 1343 C CA . ALA A 1 169 ? 10.608 28.335 22.999 1.00 52.16 169 ALA A CA 1
ATOM 1344 C C . ALA A 1 169 ? 11.244 29.690 23.347 1.00 52.16 169 ALA A C 1
ATOM 1346 O O . ALA A 1 169 ? 11.762 29.858 24.450 1.00 52.16 169 ALA A O 1
ATOM 1347 N N . PHE A 1 170 ? 11.136 30.674 22.452 1.00 56.78 170 PHE A N 1
ATOM 1348 C CA . PHE A 1 170 ? 11.645 32.026 22.673 1.00 56.78 170 PHE A CA 1
ATOM 1349 C C . PHE A 1 170 ? 10.865 32.757 23.774 1.00 56.78 170 PHE A C 1
ATOM 1351 O O . PHE A 1 170 ? 11.466 33.336 24.675 1.00 56.78 170 PHE A O 1
ATOM 1358 N N . ALA A 1 171 ? 9.533 32.658 23.775 1.00 52.41 171 ALA A N 1
ATOM 1359 C CA . ALA A 1 171 ? 8.682 33.216 24.825 1.00 52.41 171 ALA A CA 1
ATOM 1360 C C . ALA A 1 171 ? 8.984 32.593 26.197 1.00 52.41 171 ALA A C 1
ATOM 1362 O O . ALA A 1 171 ? 9.099 33.318 27.183 1.00 52.41 171 ALA A O 1
ATOM 1363 N N . LYS A 1 172 ? 9.187 31.267 26.265 1.00 51.94 172 LYS A N 1
ATOM 1364 C CA . LYS A 1 172 ? 9.615 30.576 27.493 1.00 51.94 172 LYS A CA 1
ATOM 1365 C C . LYS A 1 172 ? 10.998 31.031 27.958 1.00 51.94 172 LYS A C 1
ATOM 1367 O O . LYS A 1 172 ? 11.186 31.243 29.151 1.00 51.94 172 LYS A O 1
ATOM 1372 N N . ALA A 1 173 ? 11.945 31.213 27.039 1.00 54.09 173 ALA A N 1
ATOM 1373 C CA . ALA A 1 173 ? 13.289 31.687 27.363 1.00 54.09 173 ALA A CA 1
ATOM 1374 C C . ALA A 1 173 ? 13.292 33.138 27.882 1.00 54.09 173 ALA A C 1
ATOM 1376 O O . ALA A 1 173 ? 14.005 33.443 28.835 1.00 54.09 173 ALA A O 1
ATOM 1377 N N . ILE A 1 174 ? 12.462 34.017 27.308 1.00 54.47 174 ILE A N 1
ATOM 1378 C CA . ILE A 1 174 ? 12.275 35.395 27.793 1.00 54.47 174 ILE A CA 1
ATOM 1379 C C . ILE A 1 174 ? 11.594 35.396 29.168 1.00 54.47 174 ILE A C 1
ATOM 1381 O O . ILE A 1 174 ? 12.063 36.068 30.083 1.00 54.47 174 ILE A O 1
ATOM 1385 N N . ALA A 1 175 ? 10.532 34.606 29.343 1.00 51.72 175 ALA A N 1
ATOM 1386 C CA . ALA A 1 175 ? 9.812 34.489 30.611 1.00 51.72 175 ALA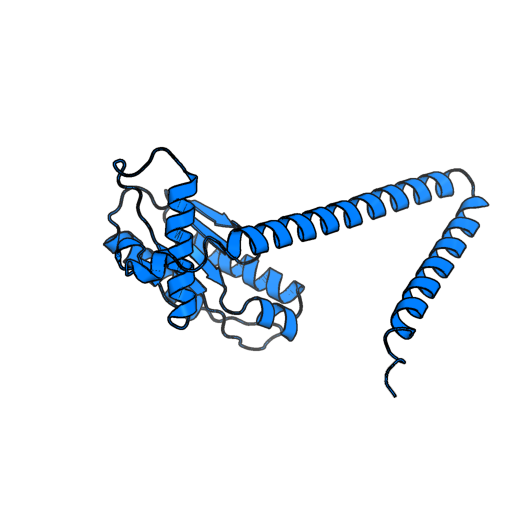 A CA 1
ATOM 1387 C C . ALA A 1 175 ? 10.680 33.909 31.744 1.00 51.72 175 ALA A C 1
ATOM 1389 O O . ALA A 1 175 ? 10.509 34.286 32.900 1.00 51.72 175 ALA A O 1
ATOM 1390 N N . ALA A 1 176 ? 11.632 33.027 31.422 1.00 56.09 176 ALA A N 1
ATOM 1391 C CA . ALA A 1 176 ? 12.593 32.482 32.381 1.00 56.09 176 ALA A CA 1
ATOM 1392 C C . ALA A 1 176 ? 13.654 33.504 32.831 1.00 56.09 176 ALA A C 1
ATOM 1394 O O . ALA A 1 176 ? 14.305 33.289 33.851 1.00 56.09 176 ALA A O 1
ATOM 1395 N N . LYS A 1 177 ? 13.838 34.603 32.084 1.00 52.16 177 LYS A N 1
ATOM 1396 C CA . LYS A 1 177 ? 14.847 35.631 32.369 1.00 52.16 177 LYS A CA 1
ATOM 1397 C C . LYS A 1 177 ? 14.291 36.827 33.154 1.00 52.16 177 LYS A C 1
ATOM 1399 O O . LYS A 1 177 ? 15.078 37.522 33.785 1.00 52.16 177 LYS A O 1
ATOM 1404 N N . ASP A 1 178 ? 12.972 37.047 33.148 1.00 55.53 178 ASP A N 1
ATOM 1405 C CA . ASP A 1 178 ? 12.332 38.155 33.870 1.00 55.53 178 ASP A CA 1
ATOM 1406 C C . ASP A 1 178 ? 10.880 37.820 34.282 1.00 55.53 178 ASP A C 1
ATOM 1408 O O . ASP A 1 178 ? 9.987 37.649 33.444 1.00 55.53 178 ASP A O 1
ATOM 1412 N N . SER A 1 179 ? 10.613 37.738 35.589 1.00 54.69 179 SER A N 1
ATOM 1413 C CA . SER A 1 179 ? 9.331 37.270 36.153 1.00 54.69 179 SER A CA 1
ATOM 1414 C C . SER A 1 179 ? 8.151 38.216 35.885 1.00 54.69 179 SER A C 1
ATOM 1416 O O . SER A 1 179 ? 6.995 37.787 35.880 1.00 54.69 179 SER A O 1
ATOM 1418 N N . TYR A 1 180 ? 8.421 39.489 35.583 1.00 53.53 180 TYR A N 1
ATOM 1419 C CA . TYR A 1 180 ? 7.405 40.463 35.177 1.00 53.53 180 TYR A CA 1
ATOM 1420 C C . TYR A 1 180 ? 6.891 40.222 33.741 1.00 53.53 180 TYR A C 1
ATOM 1422 O O . TYR A 1 180 ? 5.693 40.363 33.481 1.00 53.53 180 TYR A O 1
ATOM 1430 N N . LEU A 1 181 ? 7.758 39.781 32.817 1.00 49.81 181 LEU A N 1
ATOM 1431 C CA . LEU A 1 181 ? 7.404 39.509 31.413 1.00 49.81 181 LEU A CA 1
ATOM 1432 C C . LEU A 1 181 ? 6.622 38.199 31.239 1.00 49.81 181 LEU A C 1
ATOM 1434 O O . LEU A 1 181 ? 5.772 38.109 30.352 1.00 49.81 181 LEU A O 1
ATOM 1438 N N . ALA A 1 182 ? 6.831 37.218 32.122 1.00 52.44 182 ALA A N 1
ATOM 1439 C CA . ALA A 1 182 ? 6.075 35.963 32.139 1.00 52.44 182 ALA A CA 1
ATOM 1440 C C . ALA A 1 182 ? 4.558 36.194 32.284 1.00 52.44 182 ALA A C 1
ATOM 1442 O O . ALA A 1 182 ? 3.753 35.571 31.591 1.00 52.44 182 ALA A O 1
ATOM 1443 N N . ARG A 1 183 ? 4.165 37.155 33.133 1.00 50.97 183 ARG A N 1
ATOM 1444 C CA . ARG A 1 183 ? 2.756 37.513 33.352 1.00 50.97 183 ARG A CA 1
ATOM 1445 C C . ARG A 1 183 ? 2.142 38.248 32.154 1.00 50.97 183 ARG A C 1
ATOM 1447 O O . ARG A 1 183 ? 0.947 38.122 31.908 1.00 50.97 183 ARG A O 1
ATOM 1454 N N . HIS A 1 184 ? 2.949 38.981 31.382 1.00 51.09 184 HIS A N 1
ATOM 1455 C CA . HIS A 1 184 ? 2.498 39.650 30.159 1.00 51.09 184 HIS A CA 1
ATOM 1456 C C . HIS A 1 184 ? 2.331 38.668 28.988 1.00 51.09 184 HIS A C 1
ATOM 1458 O O . HIS A 1 184 ? 1.324 38.724 28.287 1.00 51.09 184 HIS A O 1
ATOM 1464 N N . ALA A 1 185 ? 3.262 37.722 28.816 1.00 51.91 185 ALA A N 1
ATOM 1465 C CA . ALA A 1 185 ? 3.175 36.682 27.789 1.00 51.91 185 ALA A CA 1
ATOM 1466 C C . ALA A 1 185 ? 1.933 35.786 27.962 1.00 51.91 185 ALA A C 1
ATOM 1468 O O . ALA A 1 185 ? 1.283 35.433 26.977 1.00 51.91 185 ALA A O 1
ATOM 1469 N N . GLU A 1 186 ? 1.559 35.481 29.208 1.00 57.44 186 GLU A N 1
ATOM 1470 C CA . GLU A 1 186 ? 0.346 34.712 29.501 1.00 57.44 186 GLU A CA 1
ATOM 1471 C C . GLU A 1 186 ? -0.933 35.485 29.134 1.00 57.44 186 GLU A C 1
ATOM 1473 O O . GLU A 1 186 ? -1.837 34.926 28.516 1.00 57.44 186 GLU A O 1
ATOM 1478 N N . ASN A 1 187 ? -0.980 36.795 29.394 1.00 54.34 187 ASN A N 1
ATOM 1479 C CA . ASN A 1 187 ? -2.107 37.637 28.981 1.00 54.34 187 ASN A CA 1
ATOM 1480 C C . ASN A 1 187 ? -2.220 37.743 27.451 1.00 54.34 187 ASN A C 1
ATOM 1482 O O . ASN A 1 187 ? -3.321 37.665 26.909 1.00 54.34 187 ASN A O 1
ATOM 1486 N N . VAL A 1 188 ? -1.095 37.856 26.733 1.00 57.12 188 VAL A N 1
ATOM 1487 C CA . VAL A 1 188 ? -1.081 37.853 25.258 1.00 57.12 188 VAL A CA 1
ATOM 1488 C C . VAL A 1 188 ? -1.588 36.516 24.708 1.00 57.12 188 VAL A C 1
ATOM 1490 O O . VAL A 1 188 ? -2.387 36.508 23.773 1.00 57.12 188 VAL A O 1
ATOM 1493 N N . ARG A 1 189 ? -1.210 35.383 25.318 1.00 52.31 189 ARG A N 1
ATOM 1494 C CA . ARG A 1 189 ? -1.738 34.056 24.956 1.00 52.31 189 ARG A CA 1
ATOM 1495 C C . ARG A 1 189 ? -3.259 33.991 25.120 1.00 52.31 189 ARG A C 1
ATOM 1497 O O . ARG A 1 189 ? -3.943 33.481 24.231 1.00 52.31 189 ARG A O 1
ATOM 1504 N N . VAL A 1 190 ? -3.789 34.523 26.222 1.00 59.91 190 VAL A N 1
ATOM 1505 C CA . VAL A 1 190 ? -5.237 34.595 26.474 1.00 59.91 190 VAL A CA 1
ATOM 1506 C C . VAL A 1 190 ? -5.932 35.438 25.400 1.00 59.91 190 VAL A C 1
ATOM 1508 O O . VAL A 1 190 ? -6.870 34.948 24.777 1.00 59.91 190 VAL A O 1
ATOM 1511 N N . TYR A 1 191 ? -5.426 36.633 25.078 1.00 53.44 191 TYR A N 1
ATOM 1512 C CA . TYR A 1 191 ? -6.032 37.486 24.046 1.00 53.44 191 TYR A CA 1
ATOM 1513 C C . TYR A 1 191 ? -5.990 36.874 22.644 1.00 53.44 191 TYR A C 1
ATOM 1515 O O . TYR A 1 191 ? -6.988 36.920 21.932 1.00 53.44 191 TYR A O 1
ATOM 1523 N N . VAL A 1 192 ? -4.881 36.241 22.254 1.00 51.50 192 VAL A N 1
ATOM 1524 C CA . VAL A 1 192 ? -4.774 35.557 20.953 1.00 51.50 192 VAL A CA 1
ATOM 1525 C C . VAL A 1 192 ? -5.758 34.388 20.863 1.00 51.50 192 VAL A C 1
ATOM 1527 O O . VAL A 1 192 ? -6.355 34.160 19.812 1.00 51.50 192 VAL A O 1
ATOM 1530 N N . THR A 1 193 ? -5.973 33.669 21.968 1.00 53.16 193 THR A N 1
ATOM 1531 C CA . THR A 1 193 ? -6.931 32.556 22.015 1.00 53.16 193 THR A CA 1
ATOM 1532 C C . THR A 1 193 ? -8.375 33.054 21.915 1.00 53.16 193 THR A C 1
ATOM 1534 O O . THR A 1 193 ? -9.180 32.446 21.213 1.00 53.16 193 THR A O 1
ATOM 1537 N N . GLU A 1 194 ? -8.705 34.171 22.565 1.00 60.78 194 GLU A N 1
ATOM 1538 C CA . GLU A 1 194 ? -10.043 34.772 22.496 1.00 60.78 194 GLU A CA 1
ATOM 1539 C C . GLU A 1 194 ? -10.330 35.420 21.132 1.00 60.78 194 GLU A C 1
ATOM 1541 O O . GLU A 1 194 ? -11.418 35.232 20.590 1.00 60.78 194 GLU A O 1
ATOM 1546 N N . ILE A 1 195 ? -9.345 36.067 20.499 1.00 55.62 195 ILE A N 1
ATOM 1547 C CA . ILE A 1 195 ? -9.471 36.578 19.122 1.00 55.62 195 ILE A CA 1
ATOM 1548 C C . ILE A 1 195 ? -9.687 35.419 18.135 1.00 55.62 195 ILE A C 1
ATOM 1550 O O . ILE A 1 195 ? -10.590 35.480 17.306 1.00 55.62 195 ILE A O 1
ATOM 1554 N N . ALA A 1 196 ? -8.940 34.317 18.266 1.00 48.22 196 ALA A N 1
ATOM 1555 C CA . ALA A 1 196 ? -9.105 33.139 17.409 1.00 48.22 196 ALA A CA 1
ATOM 1556 C C . ALA A 1 196 ? -10.456 32.416 17.601 1.00 48.22 196 ALA A C 1
ATOM 1558 O O . ALA A 1 196 ? -10.920 31.724 16.692 1.00 48.22 196 ALA A O 1
ATOM 1559 N N . LYS A 1 197 ? -11.092 32.552 18.774 1.00 54.66 197 LYS A N 1
ATOM 1560 C CA . LYS A 1 197 ? -12.462 32.074 19.020 1.00 54.66 197 LYS A CA 1
ATOM 1561 C C . LYS A 1 197 ? -13.509 33.023 18.430 1.00 54.66 197 LYS A C 1
ATOM 1563 O O . LYS A 1 197 ? -14.478 32.541 17.850 1.00 54.66 197 LYS A O 1
ATOM 1568 N N . ALA A 1 198 ? -13.302 34.337 18.531 1.00 55.56 198 ALA A N 1
ATOM 1569 C CA . ALA A 1 198 ? -14.193 35.347 17.957 1.00 55.56 198 ALA A CA 1
ATOM 1570 C C . ALA A 1 198 ? -14.235 35.286 16.418 1.00 55.56 198 ALA A C 1
ATOM 1572 O O . ALA A 1 198 ? -15.311 35.376 15.829 1.00 55.56 198 ALA A O 1
ATOM 1573 N N . ASP A 1 199 ? -13.096 35.019 15.774 1.00 46.31 199 ASP A N 1
ATOM 1574 C CA . ASP A 1 199 ? -12.992 34.887 14.313 1.00 46.31 199 ASP A CA 1
ATOM 1575 C C . ASP A 1 199 ? -13.768 33.667 13.770 1.00 46.31 199 ASP A C 1
ATOM 1577 O O . ASP A 1 199 ? -14.320 33.698 12.671 1.00 46.31 199 ASP A O 1
ATOM 1581 N N . ARG A 1 200 ? -13.915 32.600 14.574 1.00 49.47 200 ARG A N 1
ATOM 1582 C CA . ARG A 1 200 ? -14.788 31.454 14.241 1.00 49.47 200 ARG A CA 1
ATOM 1583 C C . ARG A 1 200 ? -16.279 31.748 14.421 1.00 49.47 200 ARG A C 1
ATOM 1585 O O . ARG A 1 200 ? -17.094 31.059 13.817 1.00 49.47 200 ARG A O 1
ATOM 1592 N N . GLY A 1 201 ? -16.642 32.740 15.235 1.00 49.66 201 GLY A N 1
ATOM 1593 C CA . GLY A 1 201 ? -18.032 33.167 15.430 1.00 49.66 201 GLY A CA 1
ATOM 1594 C C . GLY A 1 201 ? -18.566 34.033 14.284 1.00 49.66 201 GLY A C 1
ATOM 1595 O O . GLY A 1 201 ? -19.751 33.968 13.968 1.00 49.66 201 GLY A O 1
ATOM 1596 N N . LEU A 1 202 ? -17.696 34.795 13.613 1.00 48.22 202 LEU A N 1
ATOM 1597 C CA . LEU A 1 202 ? -18.080 35.713 12.531 1.00 48.22 202 LEU A CA 1
ATOM 1598 C C . LEU A 1 202 ? -18.360 35.016 11.186 1.00 48.22 202 LEU A C 1
ATOM 1600 O O . LEU A 1 202 ? -19.052 35.580 10.343 1.00 48.22 202 LEU A O 1
ATOM 1604 N N . ALA A 1 203 ? -17.918 33.769 10.995 1.00 45.81 203 ALA A N 1
ATOM 1605 C CA . ALA A 1 203 ? -18.241 32.976 9.802 1.00 45.81 203 ALA A CA 1
ATOM 1606 C C . ALA A 1 203 ? -19.667 32.367 9.817 1.00 45.81 203 ALA A C 1
ATOM 1608 O O . ALA A 1 203 ? -20.065 31.725 8.846 1.00 45.81 203 ALA A O 1
ATOM 1609 N N . GLY A 1 204 ? -20.435 32.551 10.903 1.00 47.50 204 GLY A N 1
ATOM 1610 C CA . GLY A 1 204 ? -21.755 31.939 11.112 1.00 47.50 204 GLY A CA 1
ATOM 1611 C C . GLY A 1 204 ? -22.975 32.855 10.940 1.00 47.50 204 GLY A C 1
ATOM 1612 O O . GLY A 1 204 ? -24.096 32.359 10.999 1.00 47.50 204 GLY A O 1
ATOM 1613 N N . SER A 1 205 ? -22.814 34.164 10.715 1.00 48.06 205 SER A N 1
ATOM 1614 C CA . SER A 1 205 ? -23.950 35.086 10.549 1.00 48.06 205 SER A CA 1
ATOM 1615 C C . SER A 1 205 ? -23.761 36.002 9.339 1.00 48.06 205 SER A C 1
ATOM 1617 O O . SER A 1 205 ? -23.249 37.114 9.449 1.00 48.06 205 SER A O 1
ATOM 1619 N N . GLY A 1 206 ? -24.174 35.532 8.164 1.00 41.44 206 GLY A N 1
ATOM 1620 C CA . GLY A 1 206 ? -24.109 36.330 6.940 1.00 41.44 206 GLY A CA 1
ATOM 1621 C C . GLY A 1 206 ? -24.876 35.736 5.766 1.00 41.44 206 GLY A C 1
ATOM 1622 O O . GLY A 1 206 ? -24.372 35.745 4.649 1.00 41.44 206 GLY A O 1
ATOM 1623 N N . ARG A 1 207 ? -26.073 35.191 6.012 1.00 43.22 207 ARG A N 1
ATOM 1624 C CA . ARG A 1 207 ? -27.100 34.965 4.983 1.00 43.22 207 ARG A CA 1
ATOM 1625 C C . ARG A 1 207 ? -28.491 35.116 5.594 1.00 43.22 207 ARG A C 1
ATOM 1627 O O . ARG A 1 207 ? -29.005 34.163 6.166 1.00 43.22 207 ARG A O 1
ATOM 1634 N N . THR A 1 208 ? -29.062 36.300 5.414 1.00 43.78 208 THR A N 1
ATOM 1635 C CA . THR A 1 208 ? -30.466 36.539 5.040 1.00 43.78 208 THR A CA 1
ATOM 1636 C C . THR A 1 208 ? -30.512 37.864 4.310 1.00 43.78 208 THR A C 1
ATOM 1638 O O . THR A 1 208 ? -29.994 38.838 4.903 1.00 43.78 208 THR A O 1
#

Organism: NCBI:txid412755

pLDDT: mean 76.08, std 19.62, range [41.44, 98.44]

Foldseek 3Di:
DKKFKPPLVVQCVVQNPVLSVVLQVVLQVLVVVLDDPPKDWDAPDDRMIDIHDPDDDQVVQQVSVLVSQVCQQPDQDAGPNDTDGIGMAWFTEDDPVPPDPDPVVRVLLRVLQSVVCVVVPHSHYGYSVPDDPVSSPDPPVPVVVVVVVVVVVVVVVVVVVVVVVVVVVVQVVVCVVDVVSVVVVVVVVVVVVVVVVVVVVVVPDDDD

InterPro domains:
  IPR000160 GGDEF domain [PF00990] (1-124)
  IPR000160 GGDEF domain [PS50887] (1-130)
  IPR000160 GGDEF domain [SM00267] (1-128)
  IPR000160 GGDEF domain [TIGR00254] (1-127)
  IPR000160 GGDEF domain [cd01949] (1-126)
  IPR029787 Nucleotide cyclase [SSF55073] (1-129)
  IPR043128 Reverse transcriptase/Diguanylate cyclase domain [G3DSA:3.30.70.270] (1-145)
  IPR050469 Diguanylate cyclase Dgc-like, bacteria [PTHR45138] (1-133)

Radius of gyration: 23.31 Å; chains: 1; bounding box: 47×54×60 Å